Protein AF-A0A7J7JTZ8-F1 (afdb_monomer_lite)

Foldseek 3Di:
DDDDDDDDDDDDDDDDDDDDDDDDDDDPPPPPPVVVVVVVVVVVPPPPDDDDDDDDDDDDDPDDPDVVVVVVVVVVVVVVVVVVVVVVVVVVVVVVVVVVVVVVVVVVVVVVVCVVPPDVVVVVVVVVVVVVVVVVVVVVQVVCVVVVHHCPDPCPDPDDDDDDDDDDDDDDDDDDDPVVPPDDDPPDDDDDDVLPQPPVLLVVLLVVLQVQLPVVAFDWDQDPVGTDTHDFDAWEWEDEQQAIDIRVDDTDGCPDPLRVQCSVCSSVSHHRPVCCVVCVSGHRHDYDYHSVDDDDDPDPPPPDPDDDDDPDDDDDDDDDDDDDDDDDDDDDDDDDDDDDD

Sequence (341 aa):
MSSPISSLKKGKKGPLNLPTTVGSNVPYRHHDDPLLEEVTSHLISKKQGILSQHSYISDPKPGAPSDIDLMQTMMSRIAVLEKQNQLQAKQIQDKDRRISVLDDKCRLYQKVNSEETHSPRYVT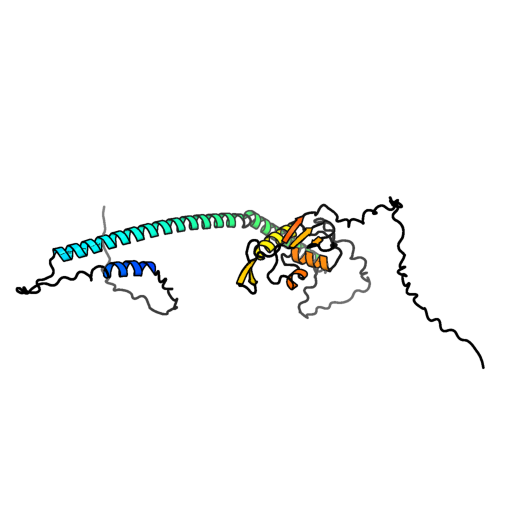DLESRCLSLQKQISEMEEFLLDYGMVWVGNQEDDLEDSDDLITITNTAGEMWDPNSSRTNSRAQSNNSNPHNIDFDKILENIKELNVLAGEGETQIEKTKSGARFKRPDPVQLILYQNGIVMFDGPFRSYEEQSTAVCIADLVDGYFPTELQTRYPDGVPFKVVDKRLVIFEQQKPTKVFTGPGQSVGGRFPTLPTYSVCSKQKHSSYNKRRVLSAR

Structure (mmCIF, N/CA/C/O backbone):
data_AF-A0A7J7JTZ8-F1
#
_entry.id   AF-A0A7J7JTZ8-F1
#
loop_
_atom_site.group_PDB
_atom_site.id
_atom_site.type_symbol
_atom_site.label_atom_id
_atom_site.label_alt_id
_atom_site.label_comp_id
_atom_site.label_asym_id
_atom_site.label_entity_id
_atom_site.label_seq_id
_atom_site.pdbx_PDB_ins_code
_atom_site.Cartn_x
_atom_site.Cartn_y
_atom_site.Cartn_z
_atom_site.occupancy
_atom_site.B_iso_or_equiv
_atom_site.auth_seq_id
_atom_site.auth_comp_id
_atom_site.auth_asym_id
_atom_site.auth_atom_id
_atom_site.pdbx_PDB_model_num
ATOM 1 N N . MET A 1 1 ? 27.949 -45.901 63.722 1.00 39.81 1 MET A N 1
ATOM 2 C CA . MET A 1 1 ? 28.722 -44.937 64.539 1.00 39.81 1 MET A CA 1
ATOM 3 C C . MET A 1 1 ? 28.842 -43.679 63.702 1.00 39.81 1 MET A C 1
ATOM 5 O O . MET A 1 1 ? 29.175 -43.830 62.542 1.00 39.81 1 MET A O 1
ATOM 9 N N . SER A 1 2 ? 28.551 -42.450 64.093 1.00 42.66 2 SER A N 1
ATOM 10 C CA . SER A 1 2 ? 28.095 -41.782 65.314 1.00 42.66 2 SER A CA 1
ATOM 11 C C . SER A 1 2 ? 27.862 -40.331 64.857 1.00 42.66 2 SER A C 1
ATOM 13 O O . SER A 1 2 ? 28.620 -39.834 64.025 1.00 42.66 2 SER A O 1
ATOM 15 N N . SER A 1 3 ? 26.818 -39.667 65.346 1.00 44.53 3 SER A N 1
ATOM 16 C CA . SER A 1 3 ? 26.514 -38.262 65.033 1.00 44.53 3 SER A CA 1
ATOM 17 C C . SER A 1 3 ? 27.666 -37.313 65.400 1.00 44.53 3 SER A C 1
ATOM 19 O O . SER A 1 3 ? 28.449 -37.628 66.299 1.00 44.53 3 SER A O 1
ATOM 21 N N . PRO A 1 4 ? 27.695 -36.102 64.813 1.00 55.00 4 PRO A N 1
ATOM 22 C CA . PRO A 1 4 ? 27.831 -34.928 65.677 1.00 55.00 4 PRO A CA 1
ATOM 23 C C . PRO A 1 4 ? 26.974 -33.727 65.232 1.00 55.00 4 PRO A C 1
ATOM 25 O O . PRO A 1 4 ? 27.162 -33.142 64.169 1.00 55.00 4 PRO A O 1
ATOM 28 N N . ILE A 1 5 ? 26.073 -33.318 66.127 1.00 48.97 5 ILE A N 1
ATOM 29 C CA . ILE A 1 5 ? 25.529 -31.960 66.231 1.00 48.97 5 ILE A CA 1
ATOM 30 C C . ILE A 1 5 ? 26.532 -31.154 67.057 1.00 48.97 5 ILE A C 1
ATOM 32 O O . ILE A 1 5 ? 26.749 -31.493 68.216 1.00 48.97 5 ILE A O 1
ATOM 36 N N . SER A 1 6 ? 27.106 -30.081 66.506 1.00 41.47 6 SER A N 1
ATOM 37 C CA . SER A 1 6 ? 27.549 -28.921 67.296 1.00 41.47 6 SER A CA 1
ATOM 38 C C . SER A 1 6 ? 27.985 -27.759 66.401 1.00 41.47 6 SER A C 1
ATOM 40 O O . SER A 1 6 ? 28.644 -27.972 65.390 1.00 41.47 6 SER A O 1
ATOM 42 N N . SER A 1 7 ? 27.705 -26.545 66.884 1.00 46.81 7 SER A N 1
ATOM 43 C CA . SER A 1 7 ? 28.308 -25.256 66.504 1.00 46.81 7 SER A CA 1
ATOM 44 C C . SER A 1 7 ? 27.577 -24.435 65.435 1.00 46.81 7 SER A C 1
ATOM 46 O O . SER A 1 7 ? 27.860 -24.556 64.254 1.00 46.81 7 SER A O 1
ATOM 48 N N . LEU A 1 8 ? 26.727 -23.486 65.865 1.00 53.09 8 LEU A N 1
ATOM 49 C CA . LEU A 1 8 ? 27.035 -22.041 65.783 1.00 53.09 8 LEU A CA 1
ATOM 50 C C . LEU A 1 8 ? 25.852 -21.155 66.238 1.00 53.09 8 LEU A C 1
ATOM 52 O O . LEU A 1 8 ? 24.843 -20.996 65.566 1.00 53.09 8 LEU A O 1
ATOM 56 N N . LYS A 1 9 ? 26.039 -20.588 67.435 1.00 55.03 9 LYS A N 1
ATOM 57 C CA . LYS A 1 9 ? 25.729 -19.223 67.906 1.00 55.03 9 LYS A CA 1
ATOM 58 C C . LYS A 1 9 ? 24.488 -18.489 67.349 1.00 55.03 9 LYS A C 1
ATOM 60 O O . LYS A 1 9 ? 24.438 -18.047 66.209 1.00 55.03 9 LYS A O 1
ATOM 65 N N . LYS A 1 10 ? 23.567 -18.197 68.279 1.00 55.09 10 LYS A N 1
ATOM 66 C CA . LYS A 1 10 ? 22.493 -17.193 68.183 1.00 55.09 10 LYS A CA 1
ATOM 67 C C . LYS A 1 10 ? 23.062 -15.814 67.813 1.00 55.09 10 LYS A C 1
ATOM 69 O O . LYS A 1 10 ? 23.853 -15.259 68.571 1.00 55.09 10 LYS A O 1
ATOM 74 N N . GLY A 1 11 ? 22.591 -15.240 66.709 1.00 50.12 11 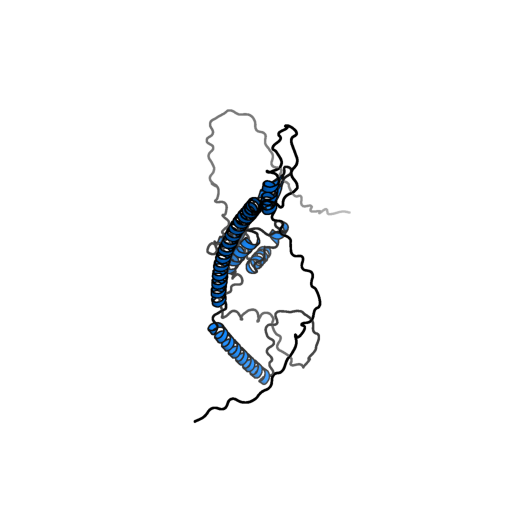GLY A N 1
ATOM 75 C CA . GLY A 1 11 ? 22.782 -13.833 66.358 1.00 50.12 11 GLY A CA 1
ATOM 76 C C . GLY A 1 11 ? 21.433 -13.176 66.074 1.00 50.12 11 GLY A C 1
ATOM 77 O O . GLY A 1 11 ? 20.814 -13.458 65.055 1.00 50.12 11 GLY A O 1
ATOM 78 N N . LYS A 1 12 ? 20.974 -12.306 66.982 1.00 52.66 12 LYS A N 1
ATOM 79 C CA . LYS A 1 12 ? 19.882 -11.352 66.729 1.00 52.66 12 LYS A CA 1
ATOM 80 C C . LYS A 1 12 ? 20.338 -10.377 65.637 1.00 52.66 12 LYS A C 1
ATOM 82 O O . LYS A 1 12 ? 21.381 -9.750 65.801 1.00 52.66 12 LYS A O 1
ATOM 87 N N . LYS A 1 13 ? 19.549 -10.197 64.576 1.00 58.12 13 LYS A N 1
ATOM 88 C CA . LYS A 1 13 ? 19.661 -9.054 63.656 1.00 58.12 13 LYS A CA 1
ATOM 89 C C . LYS A 1 13 ? 18.270 -8.446 63.461 1.00 58.12 13 LYS A C 1
ATOM 91 O O . LYS A 1 13 ? 17.317 -9.176 63.208 1.00 58.12 13 LYS A O 1
ATOM 96 N N . GLY A 1 14 ? 18.171 -7.139 63.710 1.00 51.78 14 GLY A N 1
ATOM 97 C CA . GLY A 1 14 ? 16.949 -6.334 63.606 1.00 51.78 14 GLY A CA 1
ATOM 98 C C . GLY A 1 14 ? 16.553 -6.019 62.156 1.00 51.78 14 GLY A C 1
ATOM 99 O O . GLY A 1 14 ? 17.261 -6.427 61.234 1.00 51.78 14 GLY A O 1
ATOM 100 N N . PRO A 1 15 ? 15.424 -5.318 61.950 1.00 49.44 15 PRO A N 1
ATOM 101 C CA . PRO A 1 15 ? 14.869 -5.083 60.620 1.00 49.44 15 PRO A CA 1
ATOM 102 C C . PRO A 1 15 ? 15.736 -4.108 59.812 1.00 49.44 15 PRO A C 1
ATOM 104 O O . PRO A 1 15 ? 16.102 -3.039 60.301 1.00 49.44 15 PRO A O 1
ATOM 107 N N . LEU A 1 16 ? 16.058 -4.482 58.569 1.00 40.91 16 LEU A N 1
ATOM 108 C CA . LEU A 1 16 ? 16.679 -3.592 57.589 1.00 40.91 16 LEU A CA 1
ATOM 109 C C . LEU A 1 16 ? 15.597 -2.752 56.896 1.00 40.91 16 LEU A C 1
ATOM 111 O O . LEU A 1 16 ? 14.655 -3.293 56.321 1.00 40.91 16 LEU A O 1
ATOM 115 N N . ASN A 1 17 ? 15.779 -1.433 56.946 1.00 42.91 17 ASN A N 1
ATOM 116 C CA . ASN A 1 17 ? 15.042 -0.433 56.180 1.00 42.91 17 ASN A CA 1
ATOM 117 C C . ASN A 1 17 ? 15.340 -0.565 54.676 1.00 42.91 17 ASN A C 1
ATOM 119 O O . ASN A 1 17 ? 16.506 -0.672 54.294 1.00 42.91 17 ASN A O 1
ATOM 123 N N . LEU A 1 18 ? 14.303 -0.478 53.837 1.00 40.47 18 LEU A N 1
ATOM 124 C CA . LEU A 1 18 ? 14.438 -0.145 52.414 1.00 40.47 18 LEU A CA 1
ATOM 125 C C . LEU A 1 18 ? 14.192 1.364 52.209 1.00 40.47 18 LEU A C 1
ATOM 127 O O . LEU A 1 18 ? 13.381 1.938 52.940 1.00 40.47 18 LEU A O 1
ATOM 131 N N . PRO A 1 19 ? 14.869 2.019 51.247 1.00 40.94 19 PRO A N 1
ATOM 132 C CA . PRO A 1 19 ? 14.837 3.467 51.096 1.00 40.94 19 PRO A CA 1
ATOM 133 C C . PRO A 1 19 ? 13.659 3.962 50.244 1.00 40.94 19 PRO A C 1
ATOM 135 O O . PRO A 1 19 ? 13.418 3.481 49.140 1.00 40.94 19 PRO A O 1
ATOM 138 N N . THR A 1 20 ? 12.995 5.000 50.749 1.00 33.69 20 THR A N 1
ATOM 139 C CA . THR A 1 20 ? 12.179 5.971 50.002 1.00 33.69 20 THR A CA 1
ATOM 140 C C . THR A 1 20 ? 13.122 6.890 49.209 1.00 33.69 20 THR A C 1
ATOM 142 O O . THR A 1 20 ? 14.147 7.312 49.737 1.00 33.69 20 THR A O 1
ATOM 145 N N . THR A 1 21 ? 12.910 7.127 47.915 1.00 35.59 21 THR A N 1
ATOM 146 C CA . THR A 1 21 ? 12.330 8.320 47.241 1.00 35.59 21 THR A CA 1
ATOM 147 C C . THR A 1 21 ? 12.557 8.075 45.724 1.00 35.59 21 THR A C 1
ATOM 149 O O . THR A 1 21 ? 13.464 7.326 45.384 1.00 35.59 21 THR A O 1
ATOM 152 N N . VAL A 1 22 ? 11.806 8.540 44.721 1.00 34.25 22 VAL A N 1
ATOM 153 C CA . VAL A 1 22 ? 11.151 9.824 44.424 1.00 34.25 22 VAL A CA 1
ATOM 154 C C . VAL A 1 22 ? 10.013 9.536 43.423 1.00 34.25 22 VAL A C 1
ATOM 156 O O . VAL A 1 22 ? 10.120 8.628 42.601 1.00 34.25 22 VAL A O 1
ATOM 159 N N . GLY A 1 23 ? 8.915 10.289 43.504 1.00 37.25 23 GLY A N 1
ATOM 160 C CA . GLY A 1 23 ? 7.694 10.052 42.739 1.00 37.25 23 GLY A CA 1
ATOM 161 C C . GLY A 1 23 ? 7.783 10.277 41.227 1.00 37.25 23 GLY A C 1
ATOM 162 O O . GLY A 1 23 ? 8.450 11.182 40.736 1.00 37.25 23 GLY A O 1
ATOM 163 N N . SER A 1 24 ? 6.981 9.495 40.509 1.00 33.34 24 SER A N 1
ATOM 164 C CA . SER A 1 24 ? 6.324 9.925 39.279 1.00 33.34 24 SER A CA 1
ATOM 165 C C . SER A 1 24 ? 4.816 9.870 39.532 1.00 33.34 24 SER A C 1
ATOM 167 O O . SER A 1 24 ? 4.242 8.823 39.824 1.00 33.34 24 SER A O 1
ATOM 169 N N . ASN A 1 25 ? 4.192 11.047 39.514 1.00 43.75 25 ASN A N 1
ATOM 170 C CA . ASN A 1 25 ? 2.746 11.202 39.559 1.00 43.75 25 ASN A CA 1
ATOM 171 C C . ASN A 1 25 ? 2.159 10.609 38.278 1.00 43.75 25 ASN A C 1
ATOM 173 O O . ASN A 1 25 ? 2.315 11.192 37.206 1.00 43.75 25 ASN A O 1
ATOM 177 N N . VAL A 1 26 ? 1.453 9.488 38.393 1.00 41.81 26 VAL A N 1
ATOM 178 C CA . VAL A 1 26 ? 0.534 9.026 37.353 1.00 41.81 26 VAL A CA 1
ATOM 179 C C . VAL A 1 26 ? -0.870 9.153 37.935 1.00 41.81 26 VAL A C 1
ATOM 181 O O . VAL A 1 26 ? -1.132 8.555 38.983 1.00 41.81 26 VAL A O 1
ATOM 184 N N . PRO A 1 27 ? -1.774 9.949 37.335 1.00 39.09 27 PRO A N 1
ATOM 185 C CA . PRO A 1 27 ? -3.131 10.067 37.837 1.00 39.09 27 PRO A CA 1
ATOM 186 C C . PRO A 1 27 ? -3.801 8.706 37.668 1.00 39.09 27 PRO A C 1
ATOM 188 O O . PRO A 1 27 ? -4.051 8.268 36.544 1.00 39.09 27 PRO A O 1
ATOM 191 N N . TYR A 1 28 ? -4.090 8.027 38.777 1.00 38.53 28 TYR A N 1
ATOM 192 C CA . TYR A 1 28 ? -5.093 6.973 38.762 1.00 38.53 28 TYR A CA 1
ATOM 193 C C . TYR A 1 28 ? -6.379 7.633 38.272 1.00 38.53 28 TYR A C 1
ATOM 195 O O . TYR A 1 28 ? -6.957 8.471 38.964 1.00 38.53 28 TYR A O 1
ATOM 203 N N . ARG A 1 29 ? -6.791 7.316 37.042 1.00 44.56 29 ARG A N 1
ATOM 204 C CA . ARG A 1 29 ? -8.127 7.665 36.580 1.00 44.56 29 ARG A CA 1
ATOM 205 C C . ARG A 1 29 ? -9.102 6.958 37.509 1.00 44.56 29 ARG A C 1
ATOM 207 O O . ARG A 1 29 ? -9.241 5.738 37.451 1.00 44.56 29 ARG A O 1
ATOM 214 N N . HIS A 1 30 ? -9.739 7.740 38.374 1.00 41.75 30 HIS A N 1
ATOM 215 C CA . HIS A 1 30 ? -10.999 7.359 38.979 1.00 41.75 30 HIS A CA 1
ATOM 216 C C . HIS A 1 30 ? -11.951 7.045 37.826 1.00 41.75 30 HIS A C 1
ATOM 218 O O . HIS A 1 30 ? -12.349 7.926 37.067 1.00 41.75 30 HIS A O 1
ATOM 224 N N . HIS A 1 31 ? -12.232 5.761 37.637 1.00 45.25 31 HIS A N 1
ATOM 225 C CA . HIS A 1 31 ? -13.451 5.361 36.966 1.00 45.25 31 HIS A CA 1
ATOM 226 C C . HIS A 1 31 ? -14.558 5.554 37.993 1.00 45.25 31 HIS A C 1
ATOM 228 O O . HIS A 1 31 ? -14.757 4.721 38.875 1.00 45.25 31 HIS A O 1
ATOM 234 N N . ASP A 1 32 ? -15.204 6.712 37.916 1.00 41.50 32 ASP A N 1
ATOM 235 C CA . ASP A 1 32 ? -16.511 6.917 38.512 1.00 41.50 32 ASP A CA 1
ATOM 236 C C . ASP A 1 32 ? -17.471 5.992 37.751 1.00 41.50 32 ASP A C 1
ATOM 238 O O . ASP A 1 32 ? -17.855 6.280 36.619 1.00 41.50 32 ASP A O 1
ATOM 242 N N . ASP A 1 33 ? -17.780 4.830 38.329 1.00 43.94 33 ASP A N 1
ATOM 243 C CA . ASP A 1 33 ? -18.884 3.983 37.882 1.00 43.94 33 ASP A CA 1
ATOM 244 C C . ASP A 1 33 ? -20.163 4.484 38.587 1.00 43.94 33 ASP A C 1
ATOM 246 O O . ASP A 1 33 ? -20.391 4.140 39.753 1.00 43.94 33 ASP A O 1
ATOM 250 N N . PRO A 1 34 ? -21.034 5.270 37.920 1.00 53.72 34 PRO A N 1
ATOM 251 C CA . PRO A 1 34 ? -22.223 5.871 38.540 1.00 53.72 34 PRO A CA 1
ATOM 252 C C . PRO A 1 34 ? -23.276 4.846 39.003 1.00 53.72 34 PRO A C 1
ATOM 254 O O . PRO A 1 34 ? -24.226 5.199 39.694 1.00 53.72 34 PRO A O 1
ATOM 257 N N . LEU A 1 35 ? -23.111 3.563 38.662 1.00 46.41 35 LEU A N 1
ATOM 258 C CA . LEU A 1 35 ? -24.067 2.497 38.978 1.00 46.41 35 LEU A CA 1
ATOM 259 C C . LEU A 1 35 ? -23.953 1.938 40.403 1.00 46.41 35 LEU A C 1
ATOM 261 O O . LEU A 1 35 ? -24.886 1.290 40.878 1.00 46.41 35 LEU A O 1
ATOM 265 N N . LEU A 1 36 ? -22.830 2.148 41.097 1.00 46.75 36 LEU A N 1
ATOM 266 C CA . LEU A 1 36 ? -22.643 1.624 42.458 1.00 46.75 36 LEU A CA 1
ATOM 267 C C . LEU A 1 36 ? -23.151 2.581 43.545 1.00 46.75 36 LEU A C 1
ATOM 269 O O . LEU A 1 36 ? -23.555 2.126 44.615 1.00 46.75 36 LEU A O 1
ATOM 273 N N . GLU A 1 37 ? -23.200 3.881 43.260 1.00 50.09 37 GLU A N 1
ATOM 274 C CA . GLU A 1 37 ? -23.695 4.909 44.186 1.00 50.09 37 GLU A CA 1
ATOM 275 C C . GLU A 1 37 ? -25.235 5.026 44.166 1.00 50.09 37 GLU A C 1
ATOM 277 O O . GLU A 1 37 ? -25.879 5.399 45.152 1.00 50.09 37 GLU A O 1
ATOM 282 N N . GLU A 1 38 ? -25.862 4.589 43.071 1.00 47.69 38 GLU A N 1
ATOM 283 C CA . GLU A 1 38 ? -27.319 4.516 42.922 1.00 47.69 38 GLU A CA 1
ATOM 284 C C . GLU A 1 38 ? -27.935 3.405 43.800 1.00 47.69 38 GLU A C 1
ATOM 286 O O . GLU A 1 38 ? -28.969 3.589 44.445 1.00 47.69 38 GLU A O 1
ATOM 291 N N . VAL A 1 39 ? -27.258 2.260 43.946 1.00 50.28 39 VAL A N 1
ATOM 292 C CA . VAL A 1 39 ? -27.771 1.139 44.759 1.00 50.28 39 VAL A CA 1
ATOM 293 C C . VAL A 1 39 ? -27.633 1.406 46.263 1.00 50.28 39 VAL A C 1
ATOM 295 O O . VAL A 1 39 ? -28.494 0.996 47.048 1.00 50.28 39 VAL A O 1
ATOM 298 N N . THR A 1 40 ? -26.583 2.114 46.685 1.00 53.91 40 THR A N 1
ATOM 299 C CA . THR A 1 40 ? -26.360 2.463 48.098 1.00 53.91 40 THR A CA 1
ATOM 300 C C . THR A 1 40 ? -27.287 3.589 48.565 1.00 53.91 40 THR A C 1
ATOM 302 O O . THR A 1 40 ? -27.816 3.521 49.677 1.00 53.91 40 THR A O 1
ATOM 305 N N . SER A 1 41 ? -27.574 4.577 47.711 1.00 54.09 41 SER A N 1
ATOM 306 C CA . SER A 1 41 ? -28.460 5.705 48.038 1.00 54.09 41 SER A CA 1
ATOM 307 C C . SER A 1 41 ? -29.950 5.322 48.107 1.00 54.09 41 SER A C 1
ATOM 309 O O . SER A 1 41 ? -30.684 5.814 48.973 1.00 54.09 41 SER A O 1
ATOM 311 N N . HIS A 1 42 ? -30.413 4.387 47.269 1.00 47.78 42 HIS A N 1
ATOM 312 C CA . HIS A 1 42 ? -31.822 3.968 47.227 1.00 47.78 42 HIS A CA 1
ATOM 313 C C . HIS A 1 42 ? -32.276 3.103 48.412 1.00 47.78 42 HIS A C 1
ATOM 315 O O . HIS A 1 42 ? -33.468 3.067 48.732 1.00 47.78 42 HIS A O 1
ATOM 321 N N . LEU A 1 43 ? -31.350 2.422 49.092 1.00 45.84 43 LEU A N 1
ATOM 322 C CA . LEU A 1 43 ? -31.674 1.572 50.243 1.00 45.84 43 LEU A CA 1
ATOM 323 C C . LEU A 1 43 ? -31.661 2.337 51.575 1.00 45.84 43 LEU A C 1
ATOM 325 O O . LEU A 1 43 ? -32.367 1.944 52.503 1.00 45.84 43 LEU A O 1
ATOM 329 N N . ILE A 1 44 ? -30.942 3.461 51.656 1.00 45.97 44 ILE A N 1
ATOM 330 C CA . ILE A 1 44 ? -30.898 4.319 52.852 1.00 45.97 44 ILE A CA 1
ATOM 331 C C . ILE A 1 44 ? -32.124 5.253 52.917 1.00 45.97 44 ILE A C 1
ATOM 333 O O . ILE A 1 44 ? -32.656 5.485 54.001 1.00 45.97 44 ILE A O 1
ATOM 337 N N . SER A 1 45 ? -32.662 5.706 51.776 1.00 43.03 45 SER A N 1
ATOM 338 C CA . SER A 1 45 ? -33.835 6.607 51.745 1.00 43.03 45 SER A CA 1
ATOM 339 C C . SER A 1 45 ? -35.185 5.938 52.056 1.00 43.03 45 SER A C 1
ATOM 341 O O . SER A 1 45 ? -36.160 6.627 52.341 1.00 43.03 45 SER A O 1
ATOM 343 N N . LYS A 1 46 ? -35.287 4.601 52.036 1.00 43.00 46 LYS A N 1
ATOM 344 C CA . LYS A 1 46 ? -36.579 3.891 52.166 1.00 43.00 46 LYS A CA 1
ATOM 345 C C . LYS A 1 46 ? -37.054 3.615 53.601 1.00 43.00 46 LYS A C 1
ATOM 347 O O . LYS A 1 46 ? -38.081 2.963 53.770 1.00 43.00 46 LYS A O 1
ATOM 352 N N . LYS A 1 47 ? -36.357 4.105 54.635 1.00 47.19 47 LYS A N 1
ATOM 353 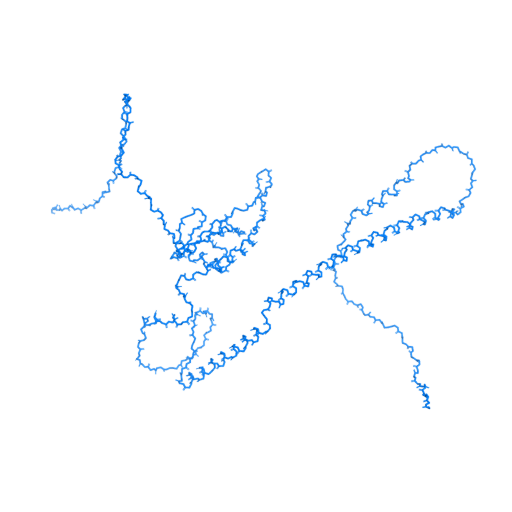C CA . LYS A 1 47 ? -36.740 3.909 56.053 1.00 47.19 47 LYS A CA 1
ATOM 354 C C . LYS A 1 47 ? -37.128 5.183 56.820 1.00 47.19 47 LYS A C 1
ATOM 356 O O . LYS A 1 47 ? -37.306 5.117 58.032 1.00 47.19 47 LYS A O 1
ATOM 361 N N . GLN A 1 48 ? -37.329 6.316 56.148 1.00 41.62 48 GLN A N 1
ATOM 362 C CA . GLN A 1 48 ? -37.869 7.532 56.774 1.00 41.62 48 GLN A CA 1
ATOM 363 C C . GLN A 1 48 ? -39.201 7.913 56.126 1.00 41.62 48 GLN A C 1
ATOM 365 O O . GLN A 1 48 ? -39.253 8.726 55.211 1.00 41.62 48 GLN A O 1
ATOM 370 N N . GLY A 1 49 ? -40.292 7.288 56.569 1.00 44.22 49 GLY A N 1
ATOM 371 C CA . GLY A 1 49 ? -41.612 7.626 56.042 1.00 44.22 49 GLY A CA 1
ATOM 372 C C . GLY A 1 49 ? -42.742 6.720 56.503 1.00 44.22 49 GLY A C 1
ATOM 373 O O . GLY A 1 49 ? -43.424 6.158 55.657 1.00 44.22 49 GLY A O 1
ATOM 374 N N . ILE A 1 50 ? -42.961 6.583 57.816 1.00 38.44 50 ILE A N 1
ATOM 375 C CA . ILE A 1 50 ? -44.279 6.207 58.353 1.00 38.44 50 ILE A CA 1
ATOM 376 C C . ILE A 1 50 ? -44.568 7.090 59.573 1.00 38.44 50 ILE A C 1
ATOM 378 O O . ILE A 1 50 ? -43.895 7.016 60.598 1.00 38.44 50 ILE A O 1
ATOM 382 N N . LEU A 1 51 ? -45.559 7.962 59.403 1.00 37.25 51 LEU A N 1
ATOM 383 C CA . LEU A 1 51 ? -46.185 8.818 60.406 1.00 37.25 51 LEU A CA 1
ATOM 384 C C . LEU A 1 51 ? -47.198 7.991 61.215 1.00 37.25 51 LEU A C 1
ATOM 386 O O . LEU A 1 51 ? -48.005 7.297 60.605 1.00 37.25 51 LEU A O 1
ATOM 390 N N . SER A 1 52 ? -47.247 8.140 62.543 1.00 33.06 52 SER A N 1
ATOM 391 C CA . SER A 1 52 ? -48.534 8.136 63.257 1.00 33.06 52 SER A CA 1
ATOM 392 C C . SER A 1 52 ? -48.430 8.802 64.629 1.00 33.06 52 SER A C 1
ATOM 394 O O . SER A 1 52 ? -47.650 8.394 65.487 1.00 33.06 52 SER A O 1
ATOM 396 N N . GLN A 1 53 ? -49.259 9.827 64.824 1.00 43.38 53 GLN A N 1
ATOM 397 C CA . GLN A 1 53 ? -49.631 10.384 66.123 1.00 43.38 53 GLN A CA 1
ATOM 398 C C . GLN A 1 53 ? -50.323 9.302 66.971 1.00 43.38 53 GLN A C 1
ATOM 400 O O . GLN A 1 53 ? -51.238 8.661 66.460 1.00 43.38 53 GLN A O 1
ATOM 405 N N . HIS A 1 54 ? -49.942 9.133 68.244 1.00 35.03 54 HIS A N 1
ATOM 406 C CA . HIS A 1 54 ? -50.861 9.246 69.390 1.00 35.03 54 HIS A CA 1
ATOM 407 C C . HIS A 1 54 ? -50.175 9.031 70.755 1.00 35.03 54 HIS A C 1
ATOM 409 O O . HIS A 1 54 ? -49.441 8.072 70.956 1.00 35.03 54 HIS A O 1
ATOM 415 N N . SER A 1 55 ? -50.543 9.922 71.686 1.00 35.59 55 SER A N 1
ATOM 416 C CA . SER A 1 55 ? -50.634 9.790 73.153 1.00 35.59 55 SER A CA 1
ATOM 417 C C . SER A 1 55 ? -49.408 9.411 73.995 1.00 35.59 55 SER A C 1
ATOM 419 O O . SER A 1 55 ? -48.904 8.295 73.967 1.00 35.59 55 SER A O 1
ATOM 421 N N . TYR A 1 56 ? -49.078 10.363 74.872 1.00 43.31 56 TYR A N 1
ATOM 422 C CA . TYR A 1 56 ? -48.533 10.216 76.221 1.00 43.31 56 TYR A CA 1
ATOM 423 C C . TYR A 1 56 ? -48.784 8.838 76.848 1.00 43.31 56 TYR A C 1
ATOM 425 O O . TYR A 1 56 ? -49.940 8.436 76.931 1.00 43.31 56 TYR A O 1
ATOM 433 N N . ILE A 1 57 ? -47.723 8.187 77.339 1.00 42.91 57 ILE A N 1
ATOM 434 C CA . ILE A 1 57 ? -47.636 7.479 78.631 1.00 42.91 57 ILE A CA 1
ATOM 435 C C . ILE A 1 57 ? -46.197 6.940 78.792 1.00 42.91 57 ILE A C 1
ATOM 437 O O . ILE A 1 57 ? -45.722 6.161 77.976 1.00 42.91 57 ILE A O 1
ATOM 441 N N . SER A 1 58 ? -45.549 7.405 79.870 1.00 46.50 58 SER A N 1
ATOM 442 C CA . SER A 1 58 ? -44.362 6.883 80.579 1.00 46.50 58 SER A CA 1
ATOM 443 C C . SER A 1 58 ? -43.091 6.515 79.798 1.00 46.50 58 SER A C 1
ATOM 445 O O . SER A 1 58 ? -43.060 5.550 79.040 1.00 46.50 58 SER A O 1
ATOM 447 N N . ASP A 1 59 ? -41.999 7.207 80.142 1.00 51.06 59 ASP A N 1
ATOM 448 C CA . ASP A 1 59 ? -40.612 6.792 79.895 1.00 51.06 59 ASP A CA 1
ATOM 449 C C . ASP A 1 59 ? -40.365 5.308 80.224 1.00 51.06 59 ASP A C 1
ATOM 451 O O . ASP A 1 59 ? -40.821 4.801 81.256 1.00 51.06 59 ASP A O 1
ATOM 455 N N . PRO A 1 60 ? -39.475 4.663 79.454 1.00 48.06 60 PRO A N 1
ATOM 456 C CA . PRO A 1 60 ? -38.301 4.118 80.116 1.00 48.06 60 PRO A CA 1
ATOM 457 C C . PRO A 1 60 ? -36.992 4.508 79.414 1.00 48.06 60 PRO A C 1
ATOM 459 O O . PRO A 1 60 ? -36.920 4.708 78.207 1.00 48.06 60 PRO A O 1
ATOM 462 N N . LYS A 1 61 ? -35.950 4.605 80.246 1.00 54.88 61 LYS A N 1
ATOM 463 C CA . LYS A 1 61 ? -34.524 4.837 79.957 1.00 54.88 61 LYS A CA 1
ATOM 464 C C . LYS A 1 61 ? -34.028 4.342 78.585 1.00 54.88 61 LYS A C 1
ATOM 466 O O . LYS A 1 61 ? -34.455 3.278 78.143 1.00 54.88 61 LYS A O 1
ATOM 471 N N . PRO A 1 62 ? -32.989 4.989 78.010 1.00 50.50 62 PRO A N 1
ATOM 472 C CA . PRO A 1 62 ? -32.264 4.458 76.861 1.00 50.50 62 PRO A CA 1
ATOM 473 C C . PRO A 1 62 ? -31.473 3.216 77.301 1.00 50.50 62 PRO A C 1
ATOM 475 O O . PRO A 1 62 ? -30.321 3.295 77.726 1.00 50.50 62 PRO A O 1
ATOM 478 N N . GLY A 1 63 ? -32.137 2.061 77.289 1.00 56.69 63 GLY A N 1
ATOM 479 C CA . GLY A 1 63 ? -31.499 0.760 77.414 1.00 56.69 63 GLY A CA 1
ATOM 480 C C . GLY A 1 63 ? -30.632 0.508 76.187 1.00 56.69 63 GLY A C 1
ATOM 481 O O . GLY A 1 63 ? -30.979 0.934 75.085 1.00 56.69 63 GLY A O 1
ATOM 482 N N . ALA A 1 64 ? -29.488 -0.146 76.393 1.00 64.06 64 ALA A N 1
ATOM 483 C CA . ALA A 1 64 ? -28.585 -0.546 75.322 1.00 64.06 64 ALA A CA 1
ATOM 484 C C . ALA A 1 64 ? -29.369 -1.194 74.160 1.00 64.06 64 ALA A C 1
ATOM 486 O O . ALA A 1 64 ? -30.328 -1.926 74.425 1.00 64.06 64 ALA A O 1
ATOM 487 N N . PRO A 1 65 ? -28.998 -0.913 72.895 1.00 61.41 65 PRO A N 1
ATOM 488 C CA . PRO A 1 65 ? -29.696 -1.451 71.734 1.00 61.41 65 PRO A CA 1
ATOM 489 C C . PRO A 1 65 ? -29.835 -2.969 71.861 1.00 61.41 65 PRO A C 1
ATOM 491 O O . PRO A 1 65 ? -28.879 -3.658 72.217 1.00 61.41 65 PRO A O 1
ATOM 494 N N . SER A 1 66 ? -31.047 -3.462 71.612 1.00 79.44 66 SER A N 1
ATOM 495 C CA . SER A 1 66 ? -31.391 -4.875 71.729 1.00 79.44 66 SER A CA 1
ATOM 496 C C . SER A 1 66 ? -30.455 -5.713 70.856 1.00 79.44 66 SER A C 1
ATOM 498 O O . SER A 1 66 ? -30.314 -5.456 69.660 1.00 79.44 66 SER A O 1
ATOM 500 N N . ASP A 1 67 ? -29.825 -6.726 71.450 1.00 82.69 67 ASP A N 1
ATOM 501 C CA . ASP A 1 67 ? -28.897 -7.654 70.784 1.00 82.69 67 ASP A CA 1
ATOM 502 C C . ASP A 1 67 ? -29.519 -8.296 69.526 1.00 82.69 67 ASP A C 1
ATOM 504 O O . ASP A 1 67 ? -28.848 -8.555 68.530 1.00 82.69 67 ASP A O 1
ATOM 508 N N . ILE A 1 68 ? -30.846 -8.441 69.516 1.00 84.62 68 ILE A N 1
ATOM 509 C CA . ILE A 1 68 ? -31.624 -8.948 68.381 1.00 84.62 68 ILE A CA 1
ATOM 510 C C . ILE A 1 68 ? -31.554 -7.999 67.174 1.00 84.62 68 ILE A C 1
ATOM 512 O O . ILE A 1 68 ? -31.347 -8.457 66.049 1.00 84.62 68 ILE A O 1
ATOM 516 N N . ASP A 1 69 ? -31.668 -6.687 67.388 1.00 85.38 69 ASP A N 1
ATOM 517 C CA . ASP A 1 69 ? -31.607 -5.686 66.313 1.00 85.38 69 ASP A CA 1
ATOM 518 C C . ASP A 1 69 ? -30.180 -5.544 65.766 1.00 85.38 69 ASP A C 1
ATOM 520 O O . ASP A 1 69 ? -29.965 -5.365 64.559 1.00 85.38 69 ASP A O 1
ATOM 524 N N . LEU A 1 70 ? -29.179 -5.689 66.640 1.00 91.81 70 LEU A N 1
ATOM 525 C CA . LEU A 1 70 ? -27.774 -5.739 66.243 1.00 91.81 70 LEU A CA 1
ATOM 526 C C . LEU A 1 70 ? -27.488 -6.984 65.394 1.00 91.81 70 LEU A C 1
ATOM 528 O O . LEU A 1 70 ? -26.893 -6.867 64.321 1.00 91.81 70 LEU A O 1
ATOM 532 N N . MET A 1 71 ? -27.948 -8.160 65.829 1.00 90.50 71 MET A N 1
ATOM 533 C CA . MET A 1 71 ? -27.830 -9.404 65.069 1.00 90.50 71 MET A CA 1
ATOM 534 C C . MET A 1 71 ? -28.530 -9.310 63.710 1.00 90.50 71 MET A C 1
ATOM 536 O O . MET A 1 71 ? -27.947 -9.721 62.711 1.00 90.50 71 MET A O 1
ATOM 540 N N . GLN A 1 72 ? -29.728 -8.721 63.627 1.00 89.62 72 GLN A N 1
ATOM 541 C CA . GLN A 1 72 ? -30.415 -8.494 62.348 1.00 89.62 72 GLN A CA 1
ATOM 542 C C . GLN A 1 72 ? -29.627 -7.560 61.420 1.00 89.62 72 GLN A C 1
ATOM 544 O O . GLN A 1 72 ? -29.510 -7.825 60.222 1.00 89.62 72 GLN A O 1
ATOM 549 N N . THR A 1 73 ? -29.034 -6.495 61.966 1.00 91.50 73 THR A N 1
ATOM 550 C CA . THR A 1 73 ? -28.203 -5.557 61.196 1.00 91.50 73 THR A CA 1
ATOM 551 C C . THR A 1 73 ? -26.921 -6.229 60.700 1.00 91.50 73 THR A C 1
ATOM 553 O O . THR A 1 73 ? -26.553 -6.081 59.533 1.00 91.50 73 THR A O 1
ATOM 556 N N . MET A 1 74 ? -26.261 -7.020 61.552 1.00 93.44 74 MET A N 1
ATOM 557 C CA . MET A 1 74 ? -25.083 -7.798 61.170 1.00 93.44 74 MET A CA 1
ATOM 558 C C . MET A 1 74 ? -25.424 -8.865 60.130 1.00 93.44 74 MET A C 1
ATOM 560 O O . MET A 1 74 ? -24.732 -8.940 59.121 1.00 93.44 74 MET A O 1
ATOM 564 N N . MET A 1 75 ? -26.510 -9.624 60.301 1.00 93.62 75 MET A N 1
ATOM 565 C CA . MET A 1 75 ? -26.962 -10.619 59.320 1.00 93.62 75 MET A CA 1
ATOM 566 C C . MET A 1 75 ? -27.299 -9.978 57.972 1.00 93.62 75 MET A C 1
ATOM 568 O O . MET A 1 75 ? -26.881 -10.480 56.931 1.00 93.62 75 MET A O 1
ATOM 572 N N . SER A 1 76 ? -27.981 -8.828 57.970 1.00 92.62 76 SER A N 1
ATOM 573 C CA . SER A 1 76 ? -28.250 -8.085 56.736 1.00 92.62 76 SER A CA 1
ATOM 574 C C . SER A 1 76 ? -26.959 -7.611 56.068 1.00 92.62 76 SER A C 1
ATOM 576 O O . SER A 1 76 ? -26.849 -7.672 54.844 1.00 92.62 76 SER A O 1
ATOM 578 N N . ARG A 1 77 ? -25.976 -7.139 56.843 1.00 95.75 77 ARG A N 1
ATOM 579 C CA . ARG A 1 77 ? -24.676 -6.714 56.311 1.00 95.75 77 ARG A CA 1
ATOM 580 C C . ARG A 1 77 ? -23.867 -7.896 55.775 1.00 95.75 77 ARG A C 1
ATOM 582 O O . ARG A 1 77 ? -23.247 -7.757 54.726 1.00 95.75 77 ARG A O 1
ATOM 589 N N . ILE A 1 78 ? -23.908 -9.045 56.450 1.00 96.44 78 ILE A N 1
ATOM 590 C CA . ILE A 1 78 ? -23.285 -10.296 55.999 1.00 96.44 78 ILE A CA 1
ATOM 591 C C . ILE A 1 78 ? -23.897 -10.725 54.665 1.00 96.44 78 ILE A C 1
ATOM 593 O O . ILE A 1 78 ? -23.151 -10.924 53.716 1.00 96.44 78 ILE A O 1
ATOM 597 N N . ALA A 1 79 ? -25.225 -10.735 54.533 1.00 94.88 79 ALA A N 1
ATOM 598 C CA . ALA A 1 79 ? -25.890 -11.093 53.278 1.00 94.88 79 ALA A CA 1
ATOM 599 C C . ALA A 1 79 ? -25.505 -10.164 52.108 1.00 94.88 79 ALA A C 1
ATOM 601 O O . ALA A 1 79 ? -25.322 -10.611 50.974 1.00 94.88 79 ALA A O 1
ATOM 602 N N . VAL A 1 80 ? -25.350 -8.859 52.369 1.00 94.69 80 VAL A N 1
ATOM 603 C CA . VAL A 1 80 ? -24.882 -7.895 51.357 1.00 94.69 80 VAL A CA 1
ATOM 604 C C . VAL A 1 80 ? -23.429 -8.165 50.967 1.00 94.69 80 VAL A C 1
ATOM 606 O O . VAL A 1 80 ? -23.119 -8.190 49.776 1.00 94.69 80 VAL A O 1
ATOM 609 N N . LEU A 1 81 ? -22.550 -8.401 51.944 1.00 96.31 81 LEU A N 1
ATOM 610 C CA . LEU A 1 81 ? -21.143 -8.720 51.692 1.00 96.31 81 LEU A CA 1
ATOM 611 C C . LEU A 1 81 ? -20.985 -10.047 50.950 1.00 96.31 81 LEU A C 1
ATOM 613 O O . LEU A 1 81 ? -20.192 -10.125 50.017 1.00 96.31 81 LEU A O 1
ATOM 617 N N . GLU A 1 82 ? -21.764 -11.066 51.301 1.00 96.19 82 GLU A N 1
ATOM 618 C CA . GLU A 1 82 ? -21.803 -12.346 50.594 1.00 96.19 82 GLU A CA 1
ATOM 619 C C . GLU A 1 82 ? -22.226 -12.153 49.138 1.00 96.19 82 GLU A C 1
ATOM 621 O O . GLU A 1 82 ? -21.556 -12.644 48.228 1.00 96.19 82 GLU A O 1
ATOM 626 N N . LYS A 1 83 ? -23.282 -11.368 48.888 1.00 96.06 83 LYS A N 1
ATOM 627 C CA . LYS A 1 83 ? -23.723 -11.042 47.526 1.00 96.06 83 LYS A CA 1
ATOM 628 C C . LYS A 1 83 ? -22.652 -10.273 46.746 1.00 96.06 83 LYS A C 1
ATOM 630 O O . LYS A 1 83 ? -22.426 -10.561 45.572 1.00 96.06 83 LYS A O 1
ATOM 635 N N . GLN A 1 84 ? -21.979 -9.314 47.379 1.00 96.19 84 GLN A N 1
ATOM 636 C CA . GLN A 1 84 ? -20.886 -8.562 46.760 1.00 96.19 84 GLN A CA 1
ATOM 637 C C . GLN A 1 84 ? -19.698 -9.473 46.427 1.00 96.19 84 GLN A C 1
ATOM 639 O O . GLN A 1 84 ? -19.160 -9.388 45.326 1.00 96.19 84 GLN A O 1
ATOM 644 N N . ASN A 1 85 ? -19.331 -10.379 47.333 1.00 96.75 85 ASN A N 1
ATOM 645 C CA . ASN A 1 85 ? -18.247 -11.334 47.129 1.00 96.75 85 ASN A CA 1
ATOM 646 C C . ASN A 1 85 ? -18.570 -12.297 45.970 1.00 96.75 85 ASN A C 1
ATOM 648 O O . ASN A 1 85 ? -17.743 -12.513 45.090 1.00 96.75 85 ASN A O 1
ATOM 652 N N . GLN A 1 86 ? -19.820 -12.768 45.876 1.00 96.56 86 GLN A N 1
ATOM 653 C CA . GLN A 1 86 ? -20.290 -13.566 44.736 1.00 96.56 86 GLN A CA 1
ATOM 654 C C . GLN A 1 86 ? -20.214 -12.806 43.403 1.00 96.56 86 GLN A C 1
ATOM 656 O O . GLN A 1 86 ? -19.836 -13.386 42.384 1.00 96.56 86 GLN A O 1
ATOM 661 N N . LEU A 1 87 ? -20.574 -11.518 43.380 1.00 96.75 87 LEU A N 1
ATOM 662 C CA . LEU A 1 87 ? -20.473 -10.694 42.170 1.00 96.75 87 LEU A CA 1
ATOM 663 C C . LEU A 1 87 ? -19.016 -10.470 41.758 1.00 96.75 87 LEU A C 1
ATOM 665 O O . LEU A 1 87 ? -18.689 -10.613 40.581 1.00 96.75 87 LEU A O 1
ATOM 669 N N . GLN A 1 88 ? -18.140 -10.179 42.719 1.00 96.56 88 GLN A N 1
ATOM 670 C CA . GLN A 1 88 ? -16.705 -10.043 42.473 1.00 96.56 88 GLN A CA 1
ATOM 671 C C . GLN A 1 88 ? -16.106 -11.352 41.944 1.00 96.56 88 GLN A C 1
ATOM 673 O O . GLN A 1 88 ? -15.375 -11.325 40.957 1.00 96.56 88 GLN A O 1
ATOM 678 N N . ALA A 1 89 ? -16.479 -12.501 42.514 1.00 96.94 89 ALA A N 1
ATOM 679 C CA . ALA A 1 89 ? -16.040 -13.811 42.036 1.00 96.94 89 ALA A CA 1
ATOM 680 C C . ALA A 1 89 ? -16.461 -14.077 40.578 1.00 96.94 89 ALA A C 1
ATOM 682 O O . ALA A 1 89 ? -15.653 -14.558 39.784 1.00 96.94 89 ALA A O 1
ATOM 683 N N . LYS A 1 90 ? -17.690 -13.703 40.190 1.00 96.69 90 LYS A N 1
ATOM 684 C CA . LYS A 1 90 ? -18.141 -13.794 38.788 1.00 96.69 90 LYS A CA 1
ATOM 685 C C . LYS A 1 90 ? -17.341 -12.881 37.856 1.00 96.69 90 LYS A C 1
ATOM 687 O O . LYS A 1 90 ? -16.929 -13.317 36.788 1.00 96.69 90 LYS A O 1
ATOM 692 N N . GLN A 1 91 ? -17.078 -11.639 38.265 1.00 97.56 91 GLN A N 1
ATOM 693 C CA . GLN A 1 91 ? -16.272 -10.709 37.466 1.00 97.56 91 GLN A CA 1
ATOM 694 C C . GLN A 1 91 ? -14.836 -11.203 37.268 1.00 97.56 91 GLN A C 1
ATOM 696 O O . GLN A 1 91 ? -14.285 -11.040 36.181 1.00 97.56 91 GLN A O 1
ATOM 701 N N . ILE A 1 92 ? -14.234 -11.801 38.300 1.00 97.31 92 ILE A N 1
ATOM 702 C CA . ILE A 1 92 ? -12.909 -12.423 38.199 1.00 97.31 92 ILE A CA 1
ATOM 703 C C . ILE A 1 92 ? -12.955 -13.553 37.168 1.00 97.31 92 ILE A C 1
ATOM 705 O O . ILE A 1 92 ? -12.162 -13.541 36.235 1.00 97.31 92 ILE A O 1
ATOM 709 N N . GLN A 1 93 ? -13.952 -14.438 37.244 1.00 97.81 93 GLN A N 1
ATOM 710 C CA . GLN A 1 93 ? -14.114 -15.532 36.284 1.00 97.81 93 GLN A CA 1
ATOM 711 C C . GLN A 1 93 ? -14.245 -15.041 34.830 1.00 97.81 93 GLN A C 1
ATOM 713 O O . GLN A 1 93 ? -13.665 -15.632 33.917 1.00 97.81 93 GLN A O 1
ATOM 718 N N . ASP A 1 94 ? -14.996 -13.966 34.590 1.00 97.12 94 ASP A N 1
ATOM 719 C CA . ASP A 1 94 ? -15.145 -13.406 33.243 1.00 97.12 94 ASP A CA 1
ATOM 720 C C . ASP A 1 94 ? -13.857 -12.734 32.745 1.00 97.12 94 ASP A C 1
ATOM 722 O O . ASP A 1 94 ? -13.503 -12.863 31.568 1.00 97.12 94 ASP A O 1
ATOM 726 N N . LYS A 1 95 ? -13.108 -12.073 33.638 1.00 97.50 95 LYS A N 1
ATOM 727 C CA . LYS A 1 95 ? -11.778 -11.537 33.320 1.00 97.50 95 LYS A CA 1
ATOM 728 C C . LYS A 1 95 ? -10.780 -12.655 33.021 1.00 97.50 95 LYS A C 1
ATOM 730 O O . LYS A 1 95 ? -10.063 -12.539 32.032 1.00 97.50 95 LYS A O 1
ATOM 735 N N . ASP A 1 96 ? -10.790 -13.751 33.773 1.00 97.62 96 ASP A N 1
ATOM 736 C CA . ASP A 1 96 ? -9.921 -14.910 33.535 1.00 97.62 96 ASP A CA 1
ATOM 737 C C . ASP A 1 96 ? -10.207 -15.558 32.174 1.00 97.62 96 ASP A C 1
ATOM 739 O O . ASP A 1 96 ? -9.283 -15.868 31.421 1.00 97.62 96 ASP A O 1
ATOM 743 N N . ARG A 1 97 ? -11.486 -15.674 31.785 1.00 97.62 97 ARG A N 1
ATOM 744 C CA . ARG A 1 97 ? -11.865 -16.106 30.426 1.00 97.62 97 ARG A CA 1
ATOM 745 C C . ARG A 1 97 ? -11.314 -15.164 29.362 1.00 97.62 97 ARG A C 1
ATOM 747 O O . ARG A 1 97 ? -10.807 -15.620 28.339 1.00 97.62 97 ARG A O 1
ATOM 754 N N . ARG A 1 98 ? -11.408 -13.848 29.582 1.00 97.44 98 ARG A N 1
ATOM 755 C CA . ARG A 1 98 ? -10.879 -12.861 28.634 1.00 97.44 98 ARG A CA 1
ATOM 756 C C . ARG A 1 98 ? -9.361 -12.949 28.519 1.00 97.44 98 ARG A C 1
ATOM 758 O O . ARG A 1 98 ? -8.854 -12.872 27.403 1.00 97.44 98 ARG A O 1
ATOM 765 N N . ILE A 1 99 ? -8.666 -13.128 29.638 1.00 97.00 99 ILE A N 1
ATOM 766 C CA . ILE A 1 99 ? -7.216 -13.326 29.673 1.00 97.00 99 ILE A CA 1
ATOM 767 C C . ILE A 1 99 ? -6.848 -14.591 28.896 1.00 97.00 99 ILE A C 1
ATOM 769 O O . ILE A 1 99 ? -5.994 -14.504 28.026 1.00 97.00 99 ILE A O 1
ATOM 773 N N . SER A 1 100 ? -7.547 -15.711 29.105 1.00 97.44 100 SER A N 1
ATOM 774 C CA . SER A 1 100 ? -7.311 -16.956 28.355 1.00 97.44 100 SER A CA 1
ATOM 775 C C . SER A 1 100 ? -7.428 -16.759 26.842 1.00 97.44 100 SER A C 1
ATOM 777 O O . SER A 1 100 ? -6.554 -17.182 26.096 1.00 97.44 100 SER A O 1
ATOM 779 N N . VAL A 1 101 ? -8.476 -16.071 26.376 1.00 97.19 101 VAL A N 1
ATOM 780 C CA . VAL A 1 101 ? -8.666 -15.798 24.939 1.00 97.19 101 VAL A CA 1
ATOM 781 C C . VAL A 1 101 ? -7.556 -14.904 24.382 1.00 97.19 101 VAL A C 1
ATOM 783 O O . VAL A 1 101 ? -7.120 -15.083 23.244 1.00 97.19 101 VAL A O 1
ATOM 786 N N . LEU A 1 102 ? -7.121 -13.906 25.154 1.00 94.69 102 LEU A N 1
ATOM 787 C CA . LEU A 1 102 ? -6.029 -13.024 24.746 1.00 94.69 102 LEU A CA 1
ATOM 788 C C . LEU A 1 102 ? -4.690 -13.763 24.717 1.00 94.69 102 LEU A C 1
ATOM 790 O O . LEU A 1 102 ? -3.927 -13.555 23.780 1.00 94.69 102 LEU A O 1
ATOM 794 N N . ASP A 1 103 ? -4.436 -14.644 25.680 1.00 94.75 103 ASP A N 1
ATOM 795 C CA . ASP A 1 103 ? -3.230 -15.469 25.732 1.00 94.75 103 ASP A CA 1
ATOM 796 C C . ASP A 1 103 ? -3.157 -16.423 24.529 1.00 94.75 103 ASP A C 1
ATOM 798 O O . ASP A 1 103 ? -2.151 -16.458 23.820 1.00 94.75 103 ASP A O 1
ATOM 802 N N . ASP A 1 104 ? -4.268 -17.087 24.190 1.00 95.69 104 ASP A N 1
ATOM 803 C CA . ASP A 1 104 ? -4.367 -17.922 22.985 1.00 95.69 104 ASP A CA 1
ATOM 804 C C . ASP A 1 104 ? -4.111 -17.118 21.699 1.00 95.69 104 ASP A C 1
ATOM 806 O O . ASP A 1 104 ? -3.413 -17.582 20.792 1.00 95.69 104 ASP A O 1
ATOM 810 N N . LYS A 1 105 ? -4.633 -15.886 21.622 1.00 94.81 105 LYS A N 1
ATOM 811 C CA . LYS A 1 105 ? -4.417 -14.980 20.485 1.00 94.81 105 LYS A CA 1
ATOM 812 C C . LYS A 1 105 ? -2.953 -14.538 20.382 1.00 94.81 105 LYS A C 1
ATOM 814 O O . LYS A 1 105 ? -2.389 -14.583 19.291 1.00 94.81 105 LYS A O 1
ATOM 819 N N . CYS A 1 106 ? -2.322 -14.168 21.496 1.00 89.38 106 CYS A N 1
ATOM 820 C CA . CYS A 1 106 ? -0.893 -13.846 21.550 1.00 89.38 106 CYS A CA 1
ATOM 821 C C . CYS A 1 106 ? -0.037 -15.040 21.122 1.00 89.38 106 CYS A C 1
ATOM 823 O O . CYS A 1 106 ? 0.873 -14.891 20.310 1.00 89.38 106 CYS A O 1
ATOM 825 N N . ARG A 1 107 ? -0.373 -16.242 21.598 1.00 93.19 107 ARG A N 1
ATOM 826 C CA . ARG A 1 107 ? 0.311 -17.479 21.222 1.00 93.19 107 ARG A CA 1
ATOM 827 C C . ARG A 1 107 ? 0.177 -17.784 19.732 1.00 93.19 107 ARG A C 1
ATOM 829 O O . ARG A 1 107 ? 1.134 -18.261 19.125 1.00 93.19 107 ARG A O 1
ATOM 836 N N . LEU A 1 108 ? -0.990 -17.533 19.138 1.00 88.31 108 LEU A N 1
ATOM 837 C CA . LEU A 1 108 ? -1.204 -17.727 17.706 1.00 88.31 108 LEU A CA 1
ATOM 838 C C . LEU A 1 108 ? -0.375 -16.739 16.881 1.00 88.31 108 LEU A C 1
ATOM 840 O O . LEU A 1 108 ? 0.343 -17.170 15.985 1.00 88.31 108 LEU A O 1
ATOM 844 N N . TYR A 1 109 ? -0.411 -15.447 17.216 1.00 82.38 109 TYR A N 1
ATOM 845 C CA . TYR A 1 109 ? 0.412 -14.452 16.526 1.00 82.38 109 TYR A CA 1
ATOM 846 C C . TYR A 1 109 ? 1.903 -14.718 16.682 1.00 82.38 109 TYR A C 1
ATOM 848 O O . TYR A 1 109 ? 2.638 -14.588 15.715 1.00 82.38 109 TYR A O 1
ATOM 856 N N . GLN A 1 110 ? 2.357 -15.143 17.862 1.00 82.44 110 GLN A N 1
ATOM 857 C CA . GLN A 1 110 ? 3.756 -15.496 18.068 1.00 82.44 110 GLN A CA 1
ATOM 858 C C . GLN A 1 110 ? 4.184 -16.658 17.167 1.00 82.44 110 GLN A C 1
ATOM 860 O O . GLN A 1 110 ? 5.275 -16.606 16.609 1.00 82.44 110 GLN A O 1
ATOM 865 N N . LYS A 1 111 ? 3.336 -17.682 16.998 1.00 79.94 111 LYS A N 1
ATOM 866 C CA . LYS A 1 111 ? 3.595 -18.803 16.080 1.00 79.94 111 LYS A CA 1
ATOM 867 C C . LYS A 1 111 ? 3.632 -18.358 14.620 1.00 79.94 111 LYS A C 1
ATOM 869 O O . LYS A 1 111 ? 4.574 -18.701 13.927 1.00 79.94 111 LYS A O 1
ATOM 874 N N . VAL A 1 112 ? 2.652 -17.573 14.175 1.00 72.75 112 VAL A N 1
ATOM 875 C CA . VAL A 1 112 ? 2.617 -17.052 12.796 1.00 72.75 112 VAL A CA 1
ATOM 876 C C . VAL A 1 112 ? 3.838 -16.171 12.525 1.00 72.75 112 VAL A C 1
ATOM 878 O O . VAL A 1 112 ? 4.530 -16.383 11.541 1.00 72.75 112 VAL A O 1
ATOM 881 N N . ASN A 1 113 ? 4.191 -15.283 13.455 1.00 64.81 113 ASN A N 1
ATOM 882 C CA . ASN A 1 113 ? 5.363 -14.420 13.328 1.00 64.81 113 ASN A CA 1
ATOM 883 C C . ASN A 1 113 ? 6.690 -15.200 13.349 1.00 64.81 113 ASN A C 1
ATOM 885 O O . ASN A 1 113 ? 7.649 -14.783 12.718 1.00 64.81 113 ASN A O 1
ATOM 889 N N . SER A 1 114 ? 6.765 -16.335 14.054 1.00 61.22 114 SER A N 1
ATOM 890 C CA . SER A 1 114 ? 7.957 -17.201 14.007 1.00 61.22 114 SER A CA 1
ATOM 891 C C . SER A 1 114 ? 8.032 -18.078 12.753 1.00 61.22 114 SER A C 1
ATOM 893 O O . SER A 1 114 ? 9.114 -18.566 12.435 1.00 61.22 114 SER A O 1
ATOM 895 N N . GLU A 1 115 ? 6.931 -18.245 12.014 1.00 59.50 115 GLU A N 1
ATOM 896 C CA . GLU A 1 115 ? 6.943 -18.847 10.674 1.00 59.50 115 GLU A CA 1
ATOM 897 C C . GLU A 1 115 ? 7.127 -17.809 9.546 1.00 59.50 115 GLU A C 1
ATOM 899 O O . GLU A 1 115 ? 7.687 -18.150 8.506 1.00 59.50 115 GLU A O 1
ATOM 904 N N . GLU A 1 116 ? 6.738 -16.545 9.757 1.00 54.53 116 GLU A N 1
ATOM 905 C CA . GLU A 1 116 ? 6.978 -15.421 8.832 1.00 54.53 116 GLU A CA 1
ATOM 906 C C . GLU A 1 116 ? 8.392 -14.827 8.946 1.00 54.53 116 GLU A C 1
ATOM 908 O O . GLU A 1 116 ? 8.920 -14.308 7.961 1.00 54.53 116 GLU A O 1
ATOM 913 N N . THR A 1 117 ? 9.078 -14.963 10.089 1.00 52.47 117 THR A N 1
ATOM 914 C CA . THR A 1 117 ? 10.538 -14.816 10.110 1.00 52.47 117 THR A CA 1
ATOM 915 C C . THR A 1 117 ? 11.119 -15.981 9.327 1.00 52.47 117 THR A C 1
ATOM 917 O O . THR A 1 117 ? 11.063 -17.114 9.808 1.00 52.47 117 THR A O 1
ATOM 920 N N . HIS A 1 118 ? 11.626 -15.712 8.120 1.00 55.34 118 HIS A N 1
ATOM 921 C CA . HIS A 1 118 ? 12.299 -16.685 7.265 1.00 55.34 118 HIS A CA 1
ATOM 922 C C . HIS A 1 118 ? 12.990 -17.778 8.085 1.00 55.34 118 HIS A C 1
ATOM 924 O O . HIS A 1 118 ? 13.799 -17.464 8.959 1.00 55.34 118 HIS A O 1
ATOM 930 N N . SER A 1 119 ? 12.644 -19.046 7.818 1.00 65.06 119 SER A N 1
ATOM 931 C CA . SER A 1 119 ? 13.180 -20.211 8.531 1.00 65.06 119 SER A CA 1
ATOM 932 C C . SER A 1 119 ? 14.666 -20.005 8.849 1.00 65.06 119 SER A C 1
ATOM 934 O O . SER A 1 119 ? 15.406 -19.616 7.945 1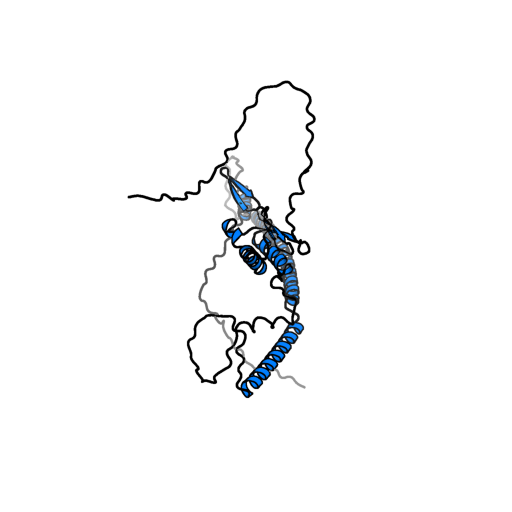.00 65.06 119 SER A O 1
ATOM 936 N N . PRO A 1 120 ? 15.144 -20.281 10.075 1.00 69.12 120 PRO A N 1
ATOM 937 C CA . PRO A 1 120 ? 16.537 -20.025 10.454 1.00 69.12 120 PRO A CA 1
ATOM 938 C C . PRO A 1 120 ? 17.542 -20.661 9.481 1.00 69.12 120 PRO A C 1
ATOM 940 O O . PRO A 1 120 ? 18.630 -20.134 9.298 1.00 69.12 120 PRO A O 1
ATOM 943 N N . ARG A 1 121 ? 17.149 -21.740 8.787 1.00 70.75 121 ARG A N 1
ATOM 944 C CA . ARG A 1 121 ? 17.920 -22.342 7.690 1.00 70.75 121 ARG A CA 1
ATOM 945 C C . ARG A 1 121 ? 18.060 -21.451 6.454 1.00 70.75 121 ARG A C 1
ATOM 947 O O . ARG A 1 121 ? 19.137 -21.369 5.887 1.00 70.75 121 ARG A O 1
ATOM 954 N N . TYR A 1 122 ? 16.991 -20.773 6.049 1.00 79.88 122 TYR A N 1
ATOM 955 C CA . TYR A 1 122 ? 17.026 -19.842 4.922 1.00 79.88 122 TYR A CA 1
ATOM 956 C C . TYR A 1 122 ? 17.944 -18.653 5.211 1.00 79.88 122 TYR A C 1
ATOM 958 O O . TYR A 1 122 ? 18.712 -18.247 4.346 1.00 79.88 122 TYR A O 1
ATOM 966 N N . VAL A 1 123 ? 17.916 -18.140 6.445 1.00 82.00 123 VAL A N 1
ATOM 967 C CA . VAL A 1 123 ? 18.820 -17.066 6.879 1.00 82.00 123 VAL A CA 1
ATOM 968 C C . VAL A 1 123 ? 20.276 -17.534 6.828 1.00 82.00 123 VAL A C 1
ATOM 970 O O . VAL A 1 123 ? 21.098 -16.871 6.204 1.00 82.00 123 VAL A O 1
ATOM 973 N N . THR A 1 124 ? 20.592 -18.715 7.369 1.00 82.25 124 THR A N 1
ATOM 974 C CA . THR A 1 124 ? 21.965 -19.254 7.323 1.00 82.25 124 THR A CA 1
ATOM 975 C C . THR A 1 124 ? 22.449 -19.563 5.902 1.00 82.25 124 THR A C 1
ATOM 977 O O . THR A 1 124 ? 23.631 -19.395 5.592 1.00 82.25 124 THR A O 1
ATOM 980 N N . ASP A 1 125 ? 21.549 -20.004 5.018 1.00 88.75 125 ASP A N 1
ATOM 981 C CA . ASP A 1 125 ? 21.866 -20.271 3.612 1.00 88.75 125 ASP A CA 1
ATOM 982 C C . ASP A 1 125 ? 22.151 -18.964 2.855 1.00 88.75 125 ASP A C 1
ATOM 984 O O . ASP A 1 125 ? 23.093 -18.894 2.059 1.00 88.75 125 ASP A O 1
ATOM 988 N N . LEU A 1 126 ? 21.380 -17.906 3.134 1.00 88.19 126 LEU A N 1
ATOM 989 C CA . LEU A 1 126 ? 21.625 -16.568 2.597 1.00 88.19 126 LEU A CA 1
ATOM 990 C C . LEU A 1 126 ? 22.946 -15.985 3.099 1.00 88.19 126 LEU A C 1
ATOM 992 O O . LEU A 1 126 ? 23.726 -15.495 2.287 1.00 88.19 126 LEU A O 1
ATOM 996 N N . GLU A 1 127 ? 23.237 -16.086 4.395 1.00 90.69 127 GLU A N 1
ATOM 997 C CA . GLU A 1 127 ? 24.507 -15.634 4.979 1.00 90.69 127 GLU A CA 1
ATOM 998 C C . GLU A 1 127 ? 25.704 -16.328 4.321 1.00 90.69 127 GLU A C 1
ATOM 1000 O O . GLU A 1 127 ? 26.662 -15.675 3.904 1.00 90.69 127 GLU A O 1
ATOM 1005 N N . SER A 1 128 ? 25.618 -17.648 4.144 1.00 93.06 128 SER A N 1
ATOM 1006 C CA . SER A 1 128 ? 26.658 -18.431 3.468 1.00 93.06 128 SER A CA 1
ATOM 1007 C C . SER A 1 128 ? 26.864 -17.973 2.021 1.00 93.06 128 SER A C 1
ATOM 1009 O O . SER A 1 128 ? 27.998 -17.876 1.544 1.00 93.06 128 SER A O 1
ATOM 1011 N N . ARG A 1 129 ? 25.775 -17.649 1.313 1.00 94.25 129 ARG A N 1
ATOM 1012 C CA . ARG A 1 129 ? 25.834 -17.140 -0.061 1.00 94.25 129 ARG A CA 1
ATOM 1013 C C . ARG A 1 129 ? 26.425 -15.733 -0.131 1.00 94.25 129 ARG A C 1
ATOM 1015 O O . ARG A 1 129 ? 27.249 -15.487 -1.008 1.00 94.25 129 ARG A O 1
ATOM 1022 N N . CYS A 1 130 ? 26.057 -14.843 0.788 1.00 94.12 130 CYS A N 1
ATOM 1023 C CA . CYS A 1 130 ? 26.633 -13.503 0.894 1.00 94.12 130 CYS A CA 1
ATOM 1024 C C . CYS A 1 130 ? 28.143 -13.568 1.133 1.00 94.12 130 CYS A C 1
ATOM 1026 O O . CYS A 1 130 ? 28.890 -12.893 0.432 1.00 94.12 130 CYS A O 1
ATOM 1028 N N . LEU A 1 131 ? 28.604 -14.440 2.035 1.00 96.00 131 LEU A N 1
ATOM 1029 C CA . LEU A 1 131 ? 30.036 -14.653 2.271 1.00 96.00 131 LEU A CA 1
ATOM 1030 C C . LEU A 1 131 ? 30.759 -15.168 1.023 1.00 96.00 131 LEU A C 1
ATOM 1032 O O . LEU A 1 131 ? 31.852 -14.704 0.705 1.00 96.00 131 LEU A O 1
ATOM 1036 N N . SER A 1 132 ? 30.153 -16.105 0.289 1.00 95.75 132 SER A N 1
ATOM 1037 C CA . SER A 1 132 ? 30.737 -16.612 -0.956 1.00 95.75 132 SER A CA 1
ATOM 1038 C C . SER A 1 132 ? 30.843 -15.528 -2.030 1.00 95.75 132 SER A C 1
ATOM 1040 O O . SER A 1 132 ? 31.849 -15.475 -2.731 1.00 95.75 132 SER A O 1
ATOM 1042 N N . LEU A 1 133 ? 29.822 -14.679 -2.166 1.00 95.69 133 LEU A N 1
ATOM 1043 C CA . LEU A 1 133 ? 29.824 -13.564 -3.114 1.00 95.69 133 LEU A CA 1
ATOM 1044 C C . LEU A 1 133 ? 30.835 -12.491 -2.710 1.00 95.69 133 LEU A C 1
ATOM 1046 O O . LEU A 1 133 ? 31.577 -12.011 -3.555 1.00 95.69 133 LEU A O 1
ATOM 1050 N N . GLN A 1 134 ? 30.922 -12.163 -1.422 1.00 94.69 134 GLN A N 1
ATOM 1051 C CA . GLN A 1 134 ? 31.905 -11.212 -0.909 1.00 94.69 134 GLN A CA 1
ATOM 1052 C C . GLN A 1 134 ? 33.335 -11.697 -1.160 1.00 94.69 134 GLN A C 1
ATOM 1054 O O . GLN A 1 134 ? 34.174 -10.922 -1.605 1.00 94.69 134 GLN A O 1
ATOM 1059 N N . LYS A 1 135 ? 33.599 -12.990 -0.940 1.00 95.81 135 LYS A N 1
ATOM 1060 C CA . LYS A 1 135 ? 34.892 -13.599 -1.265 1.00 95.81 135 LYS A CA 1
ATOM 1061 C C . LYS A 1 135 ? 35.190 -13.544 -2.767 1.00 95.81 135 LYS A C 1
ATOM 1063 O O . LYS A 1 135 ? 36.312 -13.260 -3.165 1.00 95.81 135 LYS A O 1
ATOM 1068 N N . GLN A 1 136 ? 34.191 -13.808 -3.606 1.00 96.81 136 GLN A N 1
ATOM 1069 C CA . GLN A 1 136 ? 34.353 -13.694 -5.053 1.00 96.81 136 GLN A CA 1
ATOM 1070 C C . GLN A 1 136 ? 34.689 -12.254 -5.463 1.00 96.81 136 GLN A C 1
ATOM 1072 O O . GLN A 1 136 ? 35.565 -12.052 -6.296 1.00 96.81 136 GLN A O 1
ATOM 1077 N N . ILE A 1 137 ? 34.024 -11.261 -4.868 1.00 94.44 137 ILE A N 1
ATOM 1078 C CA . ILE A 1 137 ? 34.299 -9.845 -5.128 1.00 94.44 137 ILE A CA 1
ATOM 1079 C C . ILE A 1 137 ? 35.715 -9.486 -4.676 1.00 94.44 137 ILE A C 1
ATOM 1081 O O . ILE A 1 137 ? 36.432 -8.877 -5.457 1.00 94.44 137 ILE A O 1
ATOM 1085 N N . SER A 1 138 ? 36.167 -9.930 -3.498 1.00 93.56 138 SER A N 1
ATOM 1086 C CA . SER A 1 138 ? 37.543 -9.657 -3.059 1.00 93.56 138 SER A CA 1
ATOM 1087 C C . SER A 1 138 ? 38.583 -10.285 -3.986 1.00 93.56 138 SER A C 1
ATOM 1089 O O . SER A 1 138 ? 39.576 -9.649 -4.311 1.00 93.56 138 SER A O 1
ATOM 1091 N N . GLU A 1 139 ? 38.342 -11.507 -4.471 1.00 96.00 139 GLU A N 1
ATOM 1092 C CA . GLU A 1 139 ? 39.223 -12.143 -5.460 1.00 96.00 139 GLU A CA 1
ATOM 1093 C C . GLU A 1 139 ? 39.224 -11.374 -6.794 1.00 96.00 139 GLU A C 1
ATOM 1095 O O . GLU A 1 139 ? 40.265 -11.240 -7.435 1.00 96.00 139 GLU A O 1
ATOM 1100 N N . MET A 1 140 ? 38.073 -10.836 -7.215 1.00 93.31 140 MET A N 1
ATOM 1101 C CA . MET A 1 140 ? 37.979 -9.982 -8.404 1.00 93.31 140 MET A CA 1
ATOM 1102 C C . MET A 1 140 ? 38.698 -8.642 -8.213 1.00 93.31 140 MET A C 1
ATOM 1104 O O . MET A 1 140 ? 39.361 -8.179 -9.137 1.00 93.31 140 MET A O 1
ATOM 1108 N N . GLU A 1 141 ? 38.581 -8.024 -7.041 1.00 91.62 141 GLU A N 1
ATOM 1109 C CA . GLU A 1 141 ? 39.258 -6.772 -6.698 1.00 91.62 141 GLU A CA 1
ATOM 1110 C C . GLU A 1 141 ? 40.778 -6.958 -6.649 1.00 91.62 141 GLU A C 1
ATOM 1112 O O . GLU A 1 141 ? 41.495 -6.183 -7.275 1.00 91.62 141 GLU A O 1
ATOM 1117 N N . GLU A 1 142 ? 41.273 -8.014 -5.997 1.00 93.69 142 GLU A N 1
ATOM 1118 C CA . GLU A 1 142 ? 42.700 -8.370 -5.982 1.00 93.69 142 GLU A CA 1
ATOM 1119 C C . GLU A 1 142 ? 43.230 -8.618 -7.398 1.00 93.69 142 GLU A C 1
ATOM 1121 O O . GLU A 1 142 ? 44.260 -8.064 -7.784 1.00 93.69 142 GLU A O 1
ATOM 1126 N N . PHE A 1 143 ? 42.484 -9.372 -8.212 1.00 96.06 143 PHE A N 1
ATOM 1127 C CA . PHE A 1 143 ? 42.850 -9.606 -9.605 1.00 96.06 143 PHE A CA 1
ATOM 1128 C C . PHE A 1 143 ? 42.931 -8.300 -10.402 1.00 96.06 143 PHE A C 1
ATOM 1130 O O . PHE A 1 143 ? 43.870 -8.108 -11.163 1.00 96.06 143 PHE A O 1
ATOM 1137 N N . LEU A 1 144 ? 41.970 -7.386 -10.252 1.00 95.19 144 LEU A N 1
ATOM 1138 C CA . LEU A 1 144 ? 42.015 -6.102 -10.955 1.00 95.19 144 LEU A CA 1
ATOM 1139 C C . LEU A 1 144 ? 43.220 -5.267 -10.504 1.00 95.19 144 LEU A C 1
ATOM 1141 O O . LEU A 1 144 ? 43.929 -4.723 -11.356 1.00 95.19 144 LEU A O 1
ATOM 1145 N N . LEU A 1 145 ? 43.495 -5.237 -9.197 1.00 93.00 145 LEU A N 1
ATOM 1146 C CA . LEU A 1 145 ? 44.621 -4.505 -8.618 1.00 93.00 145 LEU A CA 1
ATOM 1147 C C . LEU A 1 145 ? 45.974 -4.990 -9.155 1.00 93.00 145 LEU A C 1
ATOM 1149 O O . LEU A 1 145 ? 46.830 -4.157 -9.458 1.00 93.00 145 LEU A O 1
ATOM 1153 N N . ASP A 1 146 ? 46.149 -6.297 -9.361 1.00 95.06 146 ASP A N 1
ATOM 1154 C CA . ASP A 1 146 ? 47.375 -6.879 -9.930 1.00 95.06 146 ASP A CA 1
ATOM 1155 C C . ASP A 1 146 ? 47.676 -6.377 -11.354 1.00 95.06 146 ASP A C 1
A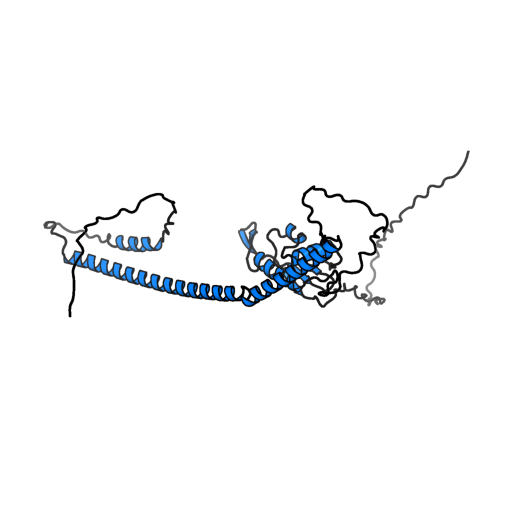TOM 1157 O O . ASP A 1 146 ? 48.837 -6.285 -11.764 1.00 95.06 146 ASP A O 1
ATOM 1161 N N . TYR A 1 147 ? 46.636 -6.006 -12.106 1.00 90.81 147 TYR A N 1
ATOM 1162 C CA . TYR A 1 147 ? 46.746 -5.420 -13.445 1.00 90.81 147 TYR A CA 1
ATOM 1163 C C . TYR A 1 147 ? 46.635 -3.886 -13.448 1.00 90.81 147 TYR A C 1
ATOM 1165 O O . TYR A 1 147 ? 46.561 -3.281 -14.519 1.00 90.81 147 TYR A O 1
ATOM 1173 N N . GLY A 1 148 ? 46.632 -3.242 -12.276 1.00 90.38 148 GLY A N 1
ATOM 1174 C CA . GLY A 1 148 ? 46.476 -1.791 -12.142 1.00 90.38 148 GLY A CA 1
ATOM 1175 C C . GLY A 1 148 ? 45.083 -1.277 -12.523 1.00 90.38 148 GLY A C 1
ATOM 1176 O O . GLY A 1 148 ? 44.922 -0.087 -12.786 1.00 90.38 148 GLY A O 1
ATOM 1177 N N . MET A 1 149 ? 44.085 -2.161 -12.579 1.00 89.19 149 MET A N 1
ATOM 1178 C CA . MET A 1 149 ? 42.683 -1.813 -12.776 1.00 89.19 149 MET A CA 1
ATOM 1179 C C . MET A 1 149 ? 41.975 -1.739 -11.420 1.00 89.19 149 MET A C 1
ATOM 1181 O O . MET A 1 149 ? 42.321 -2.443 -10.478 1.00 89.19 149 MET A O 1
ATOM 1185 N N . VAL A 1 150 ? 40.973 -0.875 -11.303 1.00 87.06 150 VAL A N 1
ATOM 1186 C CA . VAL A 1 150 ? 40.163 -0.747 -10.085 1.00 87.06 150 VAL A CA 1
ATOM 1187 C C . VAL A 1 150 ? 38.701 -0.861 -10.479 1.00 87.06 150 VAL A C 1
ATOM 1189 O O . VAL A 1 150 ? 38.274 -0.294 -11.486 1.00 87.06 150 VAL A O 1
ATOM 1192 N N . TRP A 1 151 ? 37.933 -1.614 -9.697 1.00 85.56 151 TRP A N 1
ATOM 1193 C CA . TRP A 1 151 ? 36.488 -1.684 -9.858 1.00 85.56 151 TRP A CA 1
ATOM 1194 C C . TRP A 1 151 ? 35.856 -0.361 -9.399 1.00 85.56 151 TRP A C 1
ATOM 1196 O O . TRP A 1 151 ? 35.836 -0.065 -8.211 1.00 85.56 151 TRP A O 1
ATOM 1206 N N . VAL A 1 152 ? 35.344 0.442 -10.337 1.00 82.62 152 VAL A N 1
ATOM 1207 C CA . VAL A 1 152 ? 34.676 1.733 -10.045 1.00 82.62 152 VAL A CA 1
ATOM 1208 C C . VAL A 1 152 ? 33.172 1.548 -9.767 1.00 82.62 152 VAL A C 1
ATOM 1210 O O . VAL A 1 152 ? 32.496 2.459 -9.305 1.00 82.62 152 VAL A O 1
ATOM 1213 N N . GLY A 1 153 ? 32.638 0.342 -9.996 1.00 79.94 153 GLY A N 1
ATOM 1214 C CA . GLY A 1 153 ? 31.206 0.067 -9.898 1.00 79.94 153 GLY A CA 1
ATOM 1215 C C . GLY A 1 153 ? 30.371 0.838 -10.925 1.00 79.94 153 GLY A C 1
ATOM 1216 O O . GLY A 1 153 ? 30.889 1.563 -11.775 1.00 79.94 153 GLY A O 1
ATOM 1217 N N . ASN A 1 154 ? 29.052 0.663 -10.851 1.00 70.88 154 ASN A N 1
ATOM 1218 C CA . ASN A 1 154 ? 28.110 1.548 -11.522 1.00 70.88 154 ASN A CA 1
ATOM 1219 C C . ASN A 1 154 ? 27.761 2.636 -10.516 1.00 70.88 154 ASN A C 1
ATOM 1221 O O . ASN A 1 154 ? 26.902 2.429 -9.662 1.00 70.88 154 ASN A O 1
ATOM 1225 N N . GLN A 1 155 ? 28.467 3.758 -10.581 1.00 59.78 155 GLN A N 1
ATOM 1226 C CA . GLN A 1 155 ? 28.090 4.941 -9.827 1.00 59.78 155 GLN A CA 1
ATOM 1227 C C . GLN A 1 155 ? 26.849 5.528 -10.508 1.00 59.78 155 GLN A C 1
ATOM 1229 O O . GLN A 1 155 ? 26.948 6.354 -11.409 1.00 59.78 155 GLN A O 1
ATOM 1234 N N . GLU A 1 156 ? 25.672 4.996 -10.173 1.00 50.41 156 GLU A N 1
ATOM 1235 C CA . GLU A 1 156 ? 24.450 5.777 -10.321 1.00 50.41 156 GLU A CA 1
ATOM 1236 C C . GLU A 1 156 ? 24.586 6.932 -9.328 1.00 50.41 156 GLU A C 1
ATOM 1238 O O . GLU A 1 156 ? 24.916 6.720 -8.163 1.00 50.41 156 GLU A O 1
ATOM 1243 N N . ASP A 1 157 ? 24.495 8.145 -9.864 1.00 52.38 157 ASP A N 1
ATOM 1244 C CA . ASP A 1 157 ? 24.857 9.410 -9.239 1.00 52.38 157 ASP A CA 1
ATOM 1245 C C . ASP A 1 157 ? 24.145 9.657 -7.893 1.00 52.38 157 ASP A C 1
ATOM 1247 O O . ASP A 1 157 ? 23.161 10.393 -7.825 1.00 52.38 157 ASP A O 1
ATOM 1251 N N . ASP A 1 158 ? 24.692 9.129 -6.800 1.00 44.28 158 ASP A N 1
ATOM 1252 C CA . ASP A 1 158 ? 24.475 9.669 -5.459 1.00 44.28 158 ASP A CA 1
ATOM 1253 C C . ASP A 1 158 ? 25.381 10.898 -5.295 1.00 44.28 158 ASP A C 1
ATOM 1255 O O . ASP A 1 158 ? 26.490 10.857 -4.758 1.00 44.28 158 ASP A O 1
ATOM 1259 N N . LEU A 1 159 ? 24.907 12.011 -5.857 1.00 51.28 159 LEU A N 1
ATOM 1260 C CA . LEU A 1 159 ? 25.462 13.347 -5.674 1.00 51.28 159 LEU A CA 1
ATOM 1261 C C . LEU A 1 159 ? 25.266 13.817 -4.229 1.00 51.28 159 LEU A C 1
ATOM 1263 O O . LEU A 1 159 ? 24.352 14.594 -3.980 1.00 51.28 159 LEU A O 1
ATOM 1267 N N . GLU A 1 160 ? 26.157 13.448 -3.311 1.00 48.41 160 GLU A N 1
ATOM 1268 C CA . GLU A 1 160 ? 26.438 14.259 -2.119 1.00 48.41 160 GLU A CA 1
ATOM 1269 C C . GLU A 1 160 ? 27.942 14.247 -1.789 1.00 48.41 160 GLU A C 1
ATOM 1271 O O . GLU A 1 160 ? 28.491 13.290 -1.256 1.00 48.41 160 GLU A O 1
ATOM 1276 N N . ASP A 1 161 ? 28.581 15.356 -2.168 1.00 47.25 161 ASP A N 1
ATOM 1277 C CA . ASP A 1 161 ? 29.627 16.075 -1.433 1.00 47.25 161 ASP A CA 1
ATOM 1278 C C . ASP A 1 161 ? 30.784 15.255 -0.824 1.00 47.25 161 ASP A C 1
ATOM 1280 O O . ASP A 1 161 ? 30.734 14.835 0.329 1.00 47.25 161 ASP A O 1
ATOM 1284 N N . SER A 1 162 ? 31.891 15.133 -1.565 1.00 41.59 162 SER A N 1
ATOM 1285 C CA . SER A 1 162 ? 33.226 15.262 -0.966 1.00 41.59 162 SER A CA 1
ATOM 1286 C C . SER A 1 162 ? 34.280 15.507 -2.050 1.00 41.59 162 SER A C 1
ATOM 1288 O O . SER A 1 162 ? 34.641 14.608 -2.810 1.00 41.59 162 SER A O 1
ATOM 1290 N N . ASP A 1 163 ? 34.784 16.740 -2.107 1.00 47.22 163 ASP A N 1
ATOM 1291 C CA . ASP A 1 163 ? 36.078 17.063 -2.711 1.00 47.22 163 ASP A CA 1
ATOM 1292 C C . ASP A 1 163 ? 37.159 16.233 -1.999 1.00 47.22 163 ASP A C 1
ATOM 1294 O O . ASP A 1 163 ? 37.356 16.422 -0.803 1.00 47.22 163 ASP A O 1
ATOM 1298 N N . ASP A 1 164 ? 37.835 15.322 -2.707 1.00 41.66 164 ASP A N 1
ATOM 1299 C CA . ASP A 1 164 ? 39.258 15.026 -2.491 1.00 41.66 164 ASP A CA 1
ATOM 1300 C C . ASP A 1 164 ? 39.861 14.188 -3.644 1.00 41.66 164 ASP A C 1
ATOM 1302 O O . ASP A 1 164 ? 39.701 12.978 -3.784 1.00 41.66 164 ASP A O 1
ATOM 1306 N N . LEU A 1 165 ? 40.576 14.927 -4.490 1.00 47.31 165 LEU A N 1
ATOM 1307 C CA . LEU A 1 165 ? 41.710 14.595 -5.356 1.00 47.31 165 LEU A CA 1
ATOM 1308 C C . LEU A 1 165 ? 42.397 13.221 -5.177 1.00 47.31 165 LEU A C 1
ATOM 1310 O O . LEU A 1 165 ? 43.041 13.020 -4.154 1.00 47.31 165 LEU A O 1
ATOM 1314 N N . ILE A 1 166 ? 42.541 12.445 -6.271 1.00 40.38 166 ILE A N 1
ATOM 1315 C CA . ILE A 1 166 ? 43.851 11.889 -6.695 1.00 40.38 166 ILE A CA 1
ATOM 1316 C C . ILE A 1 166 ? 43.995 11.913 -8.230 1.00 40.38 166 ILE A C 1
ATOM 1318 O O . ILE A 1 166 ? 43.286 11.244 -8.975 1.00 40.38 166 ILE A O 1
ATOM 1322 N N . THR A 1 167 ? 45.000 12.666 -8.676 1.00 44.31 167 THR A N 1
ATOM 1323 C CA . THR A 1 167 ? 45.539 12.755 -10.041 1.00 44.31 167 THR A CA 1
ATOM 1324 C C . THR A 1 167 ? 46.653 11.731 -10.241 1.00 44.31 167 THR A C 1
ATOM 1326 O O . THR A 1 167 ? 47.650 11.875 -9.542 1.00 44.31 167 THR A O 1
ATOM 1329 N N . ILE A 1 168 ? 46.598 10.831 -11.242 1.00 42.47 168 ILE A N 1
ATOM 1330 C CA . ILE A 1 168 ? 47.809 10.267 -11.894 1.00 42.47 168 ILE A CA 1
ATOM 1331 C C . ILE A 1 168 ? 47.594 10.016 -13.413 1.00 42.47 168 ILE A C 1
ATOM 1333 O O . ILE A 1 168 ? 47.029 9.021 -13.843 1.00 42.47 168 ILE A O 1
ATOM 1337 N N . THR A 1 169 ? 48.078 10.986 -14.196 1.00 36.38 169 THR A N 1
ATOM 1338 C CA . THR A 1 169 ? 48.853 10.936 -15.463 1.00 36.38 169 THR A CA 1
ATOM 1339 C C . THR A 1 169 ? 48.518 9.985 -16.637 1.00 36.38 169 THR A C 1
ATOM 1341 O O . THR A 1 169 ? 48.813 8.797 -16.610 1.00 36.38 169 THR A O 1
ATOM 1344 N N . ASN A 1 170 ? 48.136 10.620 -17.757 1.00 45.19 170 ASN A N 1
ATOM 1345 C CA . ASN A 1 170 ? 48.550 10.424 -19.161 1.00 45.19 170 ASN A CA 1
ATOM 1346 C C . ASN A 1 170 ? 48.961 9.025 -19.671 1.00 45.19 170 ASN A C 1
ATOM 1348 O O . ASN A 1 170 ? 50.118 8.631 -19.549 1.00 45.19 170 ASN A O 1
ATOM 1352 N N . THR A 1 171 ? 48.119 8.449 -20.533 1.00 36.16 171 THR A N 1
ATOM 1353 C CA . THR A 1 171 ? 48.552 7.912 -21.838 1.00 36.16 171 THR A CA 1
ATOM 1354 C C . THR A 1 171 ? 47.523 8.286 -22.901 1.00 36.16 171 THR A C 1
ATOM 1356 O O . THR A 1 171 ? 46.317 8.164 -22.714 1.00 36.16 171 THR A O 1
ATOM 1359 N N . ALA A 1 172 ? 48.017 8.865 -23.989 1.00 42.31 172 ALA A N 1
ATOM 1360 C CA . ALA A 1 172 ? 47.217 9.408 -25.067 1.00 42.31 172 ALA A CA 1
ATOM 1361 C C . ALA A 1 172 ? 46.648 8.298 -25.958 1.00 42.31 172 ALA A C 1
ATOM 1363 O O . ALA A 1 172 ? 47.390 7.426 -26.401 1.00 42.31 172 ALA A O 1
ATOM 1364 N N . GLY A 1 173 ? 45.377 8.458 -26.324 1.00 47.00 173 GLY A N 1
ATOM 1365 C CA . GLY A 1 173 ? 44.886 8.049 -27.634 1.00 47.00 173 GLY A CA 1
ATOM 1366 C C . GLY A 1 173 ? 44.142 6.726 -27.691 1.00 47.00 173 GLY A C 1
ATOM 1367 O O . GLY A 1 173 ? 44.593 5.829 -28.381 1.00 47.00 173 GLY A O 1
ATOM 1368 N N . GLU A 1 174 ? 42.951 6.671 -27.102 1.00 42.59 174 GLU A N 1
ATOM 1369 C CA . GLU A 1 174 ? 41.801 6.021 -27.737 1.00 42.59 174 GLU A CA 1
ATOM 1370 C C . GLU A 1 174 ? 40.539 6.746 -27.259 1.00 42.59 174 GLU A C 1
ATOM 1372 O O . GLU A 1 174 ? 40.138 6.698 -26.099 1.00 42.59 174 GLU A O 1
ATOM 1377 N N . MET A 1 175 ? 40.005 7.565 -28.163 1.00 44.78 175 MET A N 1
ATOM 1378 C CA . MET A 1 175 ? 38.849 8.422 -27.950 1.00 44.78 175 MET A CA 1
ATOM 1379 C C . MET A 1 175 ? 37.625 7.534 -27.732 1.00 44.78 175 MET A C 1
ATOM 1381 O O . MET A 1 175 ? 37.185 6.839 -28.643 1.00 44.78 175 MET A O 1
ATOM 1385 N N . TRP A 1 176 ? 37.120 7.523 -26.502 1.00 48.16 176 TRP A N 1
ATOM 1386 C CA . TRP A 1 176 ? 35.949 6.747 -26.118 1.00 48.16 176 TRP A CA 1
ATOM 1387 C C . TRP A 1 176 ? 34.706 7.323 -26.820 1.00 48.16 176 TRP A C 1
ATOM 1389 O O . TRP A 1 176 ? 34.339 8.476 -26.594 1.00 48.16 176 TRP A O 1
ATOM 1399 N N . ASP A 1 177 ? 34.095 6.540 -27.713 1.00 49.66 177 ASP A N 1
ATOM 1400 C CA . ASP A 1 177 ? 32.899 6.919 -28.474 1.00 49.66 177 ASP A CA 1
ATOM 1401 C C . ASP A 1 177 ? 31.627 6.657 -27.634 1.00 49.66 177 ASP A C 1
ATOM 1403 O O . ASP A 1 177 ? 31.333 5.499 -27.317 1.00 49.66 177 ASP A O 1
ATOM 1407 N N . PRO A 1 178 ? 30.798 7.671 -27.314 1.00 49.31 178 PRO A N 1
ATOM 1408 C CA . PRO A 1 178 ? 29.617 7.507 -26.454 1.00 49.31 178 PRO A CA 1
ATOM 1409 C C . PRO A 1 178 ? 28.472 6.692 -27.090 1.00 49.31 178 PRO A C 1
ATOM 1411 O O . PRO A 1 178 ? 27.475 6.400 -26.430 1.00 49.31 178 PRO A O 1
ATOM 1414 N N . ASN A 1 179 ? 28.597 6.286 -28.359 1.00 48.88 179 ASN A N 1
ATOM 1415 C CA . ASN A 1 179 ? 27.596 5.467 -29.048 1.00 48.88 179 ASN A CA 1
ATOM 1416 C C . ASN A 1 179 ? 27.802 3.948 -28.899 1.00 48.88 179 ASN A C 1
ATOM 1418 O O . ASN A 1 179 ? 26.868 3.199 -29.188 1.00 48.88 179 ASN A O 1
ATOM 1422 N N . SER A 1 180 ? 28.966 3.482 -28.431 1.00 50.84 180 SER A N 1
ATOM 1423 C CA . SER A 1 180 ? 29.247 2.040 -28.294 1.00 50.84 180 SER A CA 1
ATOM 1424 C C . SER A 1 180 ? 28.774 1.437 -26.963 1.00 50.84 180 SER A C 1
ATOM 1426 O O . SER A 1 180 ? 28.641 0.221 -26.858 1.00 50.84 180 SER A O 1
ATOM 1428 N N . SER A 1 181 ? 28.424 2.260 -25.970 1.00 48.00 181 SER A N 1
ATOM 1429 C CA . SER A 1 181 ? 27.996 1.796 -24.636 1.00 48.00 181 SER A CA 1
ATOM 1430 C C . SER A 1 181 ? 26.486 1.547 -24.501 1.00 48.00 181 SER A C 1
ATOM 1432 O O . SER A 1 181 ? 26.017 1.176 -23.430 1.00 48.00 181 SER A O 1
ATOM 1434 N N . ARG A 1 182 ? 25.687 1.722 -25.566 1.00 48.53 182 ARG A N 1
ATOM 1435 C CA . ARG A 1 182 ? 24.222 1.500 -25.513 1.00 48.53 182 ARG A CA 1
ATOM 1436 C C . ARG A 1 182 ? 23.776 0.091 -25.891 1.00 48.53 182 ARG A C 1
ATOM 1438 O O . ARG A 1 182 ? 22.582 -0.198 -25.866 1.00 48.53 182 ARG A O 1
ATOM 1445 N N . THR A 1 183 ? 24.703 -0.807 -26.199 1.00 44.59 183 THR A N 1
ATOM 1446 C CA . THR A 1 183 ? 24.377 -2.207 -26.458 1.00 44.59 183 THR A CA 1
ATOM 1447 C C . THR A 1 183 ? 25.365 -3.083 -25.711 1.00 44.59 183 THR A C 1
ATOM 1449 O O . THR A 1 183 ? 26.412 -3.409 -26.257 1.00 44.59 183 THR A O 1
ATOM 1452 N N . ASN A 1 184 ? 25.046 -3.427 -24.460 1.00 50.25 184 ASN A N 1
ATOM 1453 C CA . ASN A 1 184 ? 25.125 -4.792 -23.918 1.00 50.25 184 ASN A CA 1
ATOM 1454 C C . ASN A 1 184 ? 25.415 -4.807 -22.401 1.00 50.25 184 ASN A C 1
ATOM 1456 O O . ASN A 1 184 ? 26.538 -5.029 -21.968 1.00 50.25 184 ASN A O 1
ATOM 1460 N N . SER A 1 185 ? 24.365 -4.650 -21.593 1.00 43.06 185 SER A N 1
ATOM 1461 C CA . SER A 1 185 ? 24.287 -5.200 -20.227 1.00 43.06 185 SER A CA 1
ATOM 1462 C C . SER A 1 185 ? 22.834 -5.556 -19.872 1.00 43.06 185 SER A C 1
ATOM 1464 O O . SER A 1 185 ? 22.303 -5.239 -18.814 1.00 43.06 185 SER A O 1
ATOM 1466 N N . ARG A 1 186 ? 22.153 -6.244 -20.800 1.00 40.44 186 ARG A N 1
ATOM 1467 C CA . ARG A 1 186 ? 20.809 -6.819 -20.593 1.00 40.44 186 ARG A CA 1
ATOM 1468 C C . ARG A 1 186 ? 20.728 -8.238 -21.156 1.00 40.44 186 ARG A C 1
ATOM 1470 O O . ARG A 1 186 ? 19.828 -8.597 -21.903 1.00 40.44 186 ARG A O 1
ATOM 1477 N N . ALA A 1 187 ? 21.704 -9.052 -20.797 1.00 49.00 187 ALA A N 1
ATOM 1478 C CA . ALA A 1 187 ? 21.651 -10.502 -20.902 1.00 49.00 187 ALA A CA 1
ATOM 1479 C C . ALA A 1 187 ? 22.612 -10.994 -19.810 1.00 49.00 187 ALA A C 1
ATOM 1481 O O . ALA A 1 187 ? 23.806 -10.788 -19.932 1.00 49.00 187 ALA A O 1
ATOM 1482 N N . GLN A 1 188 ? 22.202 -11.553 -18.678 1.00 46.75 188 GLN A N 1
ATOM 1483 C CA . GLN A 1 188 ? 21.044 -12.383 -18.394 1.00 46.75 188 GLN A CA 1
ATOM 1484 C C . GLN A 1 188 ? 20.681 -12.227 -16.910 1.00 46.75 188 GLN A C 1
ATOM 1486 O O . GLN A 1 188 ? 21.471 -12.581 -16.045 1.00 46.75 188 GLN A O 1
ATOM 1491 N N . SER A 1 189 ? 19.481 -11.726 -16.628 1.00 42.84 189 SER A N 1
ATOM 1492 C CA . SER A 1 189 ? 18.594 -12.237 -15.577 1.00 42.84 189 SER A CA 1
ATOM 1493 C C . SER A 1 189 ? 17.279 -11.467 -15.694 1.00 42.84 189 SER A C 1
ATOM 1495 O O . SER A 1 189 ? 17.216 -10.269 -15.445 1.00 42.84 189 SER A O 1
ATOM 1497 N N . ASN A 1 190 ? 16.253 -12.174 -16.160 1.00 43.56 190 ASN A N 1
ATOM 1498 C CA . ASN A 1 190 ? 14.836 -11.810 -16.126 1.00 43.56 190 ASN A CA 1
ATOM 1499 C C . ASN A 1 190 ? 14.410 -10.598 -16.978 1.00 43.56 190 ASN A C 1
ATOM 1501 O O . ASN A 1 190 ? 14.276 -9.466 -16.526 1.00 43.56 190 ASN A O 1
ATOM 1505 N N . ASN A 1 191 ? 14.154 -10.903 -18.253 1.00 48.47 191 ASN A N 1
ATOM 1506 C CA . ASN A 1 191 ? 13.068 -10.367 -19.078 1.00 48.47 191 ASN A CA 1
ATOM 1507 C C . ASN A 1 191 ? 12.519 -8.994 -18.665 1.00 48.47 191 ASN A C 1
ATOM 1509 O O . ASN A 1 191 ? 11.429 -8.879 -18.118 1.00 48.47 191 ASN A O 1
ATOM 1513 N N . SER A 1 192 ? 13.278 -7.944 -18.931 1.00 43.19 192 SER A N 1
ATOM 1514 C CA . SER A 1 192 ? 12.843 -6.593 -18.634 1.00 43.19 192 SER A CA 1
ATOM 1515 C C . SER A 1 192 ? 12.940 -5.776 -19.913 1.00 43.19 192 SER A C 1
ATOM 1517 O O . SER A 1 192 ? 13.968 -5.194 -20.266 1.00 43.19 192 SER A O 1
ATOM 1519 N N . ASN A 1 193 ? 11.833 -5.749 -20.642 1.00 46.28 193 ASN A N 1
ATOM 1520 C CA . ASN A 1 193 ? 11.545 -4.611 -21.497 1.00 46.28 193 ASN A CA 1
ATOM 1521 C C . ASN A 1 193 ? 11.566 -3.334 -20.631 1.00 46.28 193 ASN A C 1
ATOM 1523 O O . ASN A 1 193 ? 11.256 -3.412 -19.441 1.00 46.28 193 ASN A O 1
ATOM 1527 N N . PRO A 1 194 ? 11.799 -2.146 -21.206 1.00 48.25 194 PRO A N 1
ATOM 1528 C CA . PRO A 1 194 ? 11.510 -0.853 -20.560 1.00 48.25 194 PRO A CA 1
ATOM 1529 C C . PRO A 1 194 ? 10.015 -0.646 -20.195 1.00 48.25 194 PRO A C 1
ATOM 1531 O O . PRO A 1 194 ? 9.607 0.444 -19.827 1.00 48.25 194 PRO A O 1
ATOM 1534 N N . HIS A 1 195 ? 9.204 -1.705 -20.283 1.00 53.31 195 HIS A N 1
ATOM 1535 C CA . HIS A 1 195 ? 7.776 -1.781 -19.983 1.00 53.31 195 HIS A CA 1
ATOM 1536 C C . HIS A 1 195 ? 7.443 -2.952 -19.047 1.00 53.31 195 HIS A C 1
ATOM 1538 O O . HIS A 1 195 ? 6.304 -3.416 -19.037 1.00 53.31 195 HIS A O 1
ATOM 1544 N N . ASN A 1 196 ? 8.419 -3.495 -18.310 1.00 68.19 196 ASN A N 1
ATOM 1545 C CA . ASN A 1 196 ? 8.136 -4.559 -17.349 1.00 68.19 196 ASN A CA 1
ATOM 1546 C C . ASN A 1 196 ? 7.532 -3.958 -16.077 1.00 68.19 196 ASN A C 1
ATOM 1548 O O . ASN A 1 196 ? 8.188 -3.824 -15.051 1.00 68.19 196 ASN A O 1
ATOM 1552 N N . ILE A 1 197 ? 6.290 -3.508 -16.210 1.00 80.44 197 ILE A N 1
ATOM 1553 C CA . ILE A 1 197 ? 5.462 -3.054 -15.107 1.00 80.44 197 ILE A CA 1
ATOM 1554 C C . ILE A 1 197 ? 5.078 -4.303 -14.318 1.00 80.44 197 ILE A C 1
ATOM 1556 O O . ILE A 1 197 ? 4.448 -5.211 -14.866 1.00 80.44 197 ILE A O 1
ATOM 1560 N N . ASP A 1 198 ? 5.463 -4.356 -13.046 1.00 89.81 198 ASP A N 1
ATOM 1561 C CA . ASP A 1 198 ? 5.055 -5.440 -12.160 1.00 89.81 198 ASP A CA 1
ATOM 1562 C C . ASP A 1 198 ? 3.595 -5.235 -11.735 1.00 89.81 198 ASP A C 1
ATOM 1564 O O . ASP A 1 198 ? 3.273 -4.571 -10.748 1.00 89.81 198 ASP A O 1
ATOM 1568 N N . PHE A 1 199 ? 2.687 -5.788 -12.538 1.00 90.31 199 PHE A N 1
ATOM 1569 C CA . PHE A 1 199 ? 1.252 -5.728 -12.279 1.00 90.31 199 PHE A CA 1
ATOM 1570 C C . PHE A 1 199 ? 0.869 -6.409 -10.962 1.00 90.31 199 PHE A C 1
ATOM 1572 O O . PHE A 1 199 ? -0.091 -5.975 -10.327 1.00 90.31 199 PHE A O 1
ATOM 1579 N N . ASP A 1 200 ? 1.585 -7.461 -10.554 1.00 92.81 200 ASP A N 1
ATOM 1580 C CA . ASP A 1 200 ? 1.273 -8.178 -9.319 1.00 92.81 200 ASP A CA 1
ATOM 1581 C C . ASP A 1 200 ? 1.618 -7.297 -8.110 1.00 92.81 200 ASP A C 1
ATOM 1583 O O . ASP A 1 200 ? 0.794 -7.166 -7.200 1.00 92.81 200 ASP A O 1
ATOM 1587 N N . LYS A 1 201 ? 2.758 -6.593 -8.161 1.00 93.38 201 LYS A N 1
ATOM 1588 C CA . LYS A 1 201 ? 3.135 -5.606 -7.140 1.00 93.38 201 LYS A CA 1
ATOM 1589 C C . LYS A 1 201 ? 2.148 -4.444 -7.061 1.00 93.38 201 LYS A C 1
ATOM 1591 O O . LYS A 1 201 ? 1.702 -4.092 -5.973 1.00 93.38 201 LYS A O 1
ATOM 1596 N N . ILE A 1 202 ? 1.729 -3.901 -8.205 1.00 93.44 202 ILE A N 1
ATOM 1597 C CA . ILE A 1 202 ? 0.707 -2.841 -8.255 1.00 93.44 202 ILE A CA 1
ATOM 1598 C C . ILE A 1 202 ? -0.598 -3.307 -7.605 1.00 93.44 202 ILE A C 1
ATOM 1600 O O . ILE A 1 202 ? -1.207 -2.575 -6.829 1.00 93.44 202 ILE A O 1
ATOM 1604 N N . LEU A 1 203 ? -1.053 -4.524 -7.909 1.00 94.38 203 LEU A N 1
ATOM 1605 C CA . LEU A 1 203 ? -2.292 -5.061 -7.347 1.00 94.38 203 LEU A CA 1
ATOM 1606 C C . LEU A 1 203 ? -2.200 -5.301 -5.837 1.00 94.38 203 LEU A C 1
ATOM 1608 O O . LEU A 1 203 ? -3.204 -5.138 -5.144 1.00 94.38 203 LEU A O 1
ATOM 1612 N N . GLU A 1 204 ? -1.039 -5.713 -5.330 1.00 94.94 204 GLU A N 1
ATOM 1613 C CA . GLU A 1 204 ? -0.777 -5.835 -3.894 1.00 94.94 204 GLU A CA 1
ATOM 1614 C C . GLU A 1 204 ? -0.822 -4.466 -3.215 1.00 94.94 204 GLU A C 1
ATOM 1616 O O . GLU A 1 204 ? -1.651 -4.245 -2.332 1.00 94.94 204 GLU A O 1
ATOM 1621 N N . ASN A 1 205 ? -0.032 -3.518 -3.710 1.00 94.81 205 ASN A N 1
ATOM 1622 C CA . ASN A 1 205 ? 0.038 -2.173 -3.157 1.00 94.81 205 ASN A CA 1
ATOM 1623 C C . ASN A 1 205 ? -1.315 -1.466 -3.179 1.00 94.81 205 ASN A C 1
ATOM 1625 O O . ASN A 1 205 ? -1.677 -0.799 -2.219 1.00 94.81 205 ASN A O 1
ATOM 1629 N N . ILE A 1 206 ? -2.111 -1.628 -4.240 1.00 93.62 206 ILE A N 1
ATOM 1630 C CA . ILE A 1 206 ? -3.444 -1.019 -4.287 1.00 93.62 206 ILE A CA 1
ATOM 1631 C C . ILE A 1 206 ? -4.364 -1.599 -3.204 1.00 93.62 206 ILE A C 1
ATOM 1633 O O . ILE A 1 206 ? -5.172 -0.865 -2.635 1.00 93.62 206 ILE A O 1
ATOM 1637 N N . LYS A 1 207 ? -4.249 -2.890 -2.868 1.00 92.62 207 LYS A N 1
ATOM 1638 C CA . LYS A 1 207 ? -5.011 -3.453 -1.741 1.00 92.62 207 LYS A CA 1
ATOM 1639 C C . LYS A 1 207 ? -4.588 -2.808 -0.425 1.00 92.62 207 LYS A C 1
ATOM 1641 O O . LYS A 1 207 ? -5.454 -2.464 0.372 1.00 92.62 207 LYS A O 1
ATOM 1646 N N . GLU A 1 208 ? -3.290 -2.613 -0.211 1.00 93.56 208 GLU A N 1
ATOM 1647 C CA . GLU A 1 208 ? -2.775 -1.935 0.984 1.00 93.56 208 GLU A CA 1
ATOM 1648 C C . GLU A 1 208 ? -3.222 -0.470 1.041 1.00 93.56 208 GLU A C 1
ATOM 1650 O O . GLU A 1 208 ? -3.743 -0.014 2.058 1.00 93.56 208 GLU A O 1
ATOM 1655 N N . LEU A 1 209 ? -3.130 0.247 -0.080 1.00 91.44 209 LEU A N 1
ATOM 1656 C CA . LEU A 1 209 ? -3.611 1.618 -0.225 1.00 91.44 209 LEU A CA 1
ATOM 1657 C C . LEU A 1 209 ? -5.107 1.736 0.069 1.00 91.44 209 LEU A C 1
ATOM 1659 O O . LEU A 1 209 ? -5.528 2.685 0.724 1.00 91.44 209 LEU A O 1
ATOM 1663 N N . ASN A 1 210 ? -5.920 0.774 -0.363 1.00 91.31 210 ASN A N 1
ATOM 1664 C CA . ASN A 1 210 ? -7.346 0.758 -0.047 1.00 91.31 210 ASN A CA 1
ATOM 1665 C C . ASN A 1 210 ? -7.606 0.602 1.456 1.00 91.31 210 ASN A C 1
ATOM 1667 O O . ASN A 1 210 ? -8.490 1.270 1.995 1.00 91.31 210 ASN A O 1
ATOM 1671 N N . VAL A 1 211 ? -6.819 -0.235 2.141 1.00 89.31 211 VAL A N 1
ATOM 1672 C CA . VAL A 1 211 ? -6.880 -0.364 3.604 1.00 89.31 211 VAL A CA 1
ATOM 1673 C C . VAL A 1 211 ? -6.515 0.967 4.268 1.00 89.31 211 VAL A C 1
ATOM 1675 O O . VAL A 1 211 ? -7.231 1.411 5.163 1.00 89.31 211 VAL A O 1
ATOM 1678 N N . LEU A 1 212 ? -5.459 1.638 3.796 1.00 87.00 212 LEU A N 1
ATOM 1679 C CA . LEU A 1 212 ? -5.026 2.942 4.315 1.00 87.00 212 LEU A CA 1
ATOM 1680 C C . LEU A 1 212 ? -6.039 4.064 4.048 1.00 87.00 212 LEU A C 1
ATOM 1682 O O . LEU A 1 212 ? -6.252 4.910 4.911 1.00 87.00 212 LEU A O 1
ATOM 1686 N N . ALA A 1 213 ? -6.704 4.052 2.891 1.00 84.19 213 ALA A N 1
ATOM 1687 C CA . ALA A 1 213 ? -7.760 5.005 2.541 1.00 84.19 213 ALA A CA 1
ATOM 1688 C C . ALA A 1 213 ? -9.089 4.759 3.281 1.00 84.19 213 ALA A C 1
ATOM 1690 O O . ALA A 1 213 ? -10.084 5.432 2.997 1.00 84.19 213 ALA A O 1
ATOM 1691 N N . GLY A 1 214 ? -9.132 3.796 4.208 1.00 80.38 214 GLY A N 1
ATOM 1692 C CA . GLY A 1 214 ? -10.323 3.486 4.988 1.00 80.38 214 GLY A CA 1
ATOM 1693 C C . GLY A 1 214 ? -11.421 2.850 4.139 1.00 80.38 214 GLY A C 1
ATOM 1694 O O . GLY A 1 214 ? -12.579 3.271 4.210 1.00 80.38 214 GLY A O 1
ATOM 1695 N N . GLU A 1 215 ? -11.095 1.847 3.312 1.00 77.50 215 GLU A N 1
ATOM 1696 C CA . GLU A 1 215 ? -12.107 1.056 2.603 1.00 77.50 215 GLU A CA 1
ATOM 1697 C C . GLU A 1 215 ? -13.159 0.519 3.595 1.00 77.50 215 GLU A C 1
ATOM 1699 O O . GLU A 1 215 ? -12.887 -0.319 4.452 1.00 77.50 215 GLU A O 1
ATOM 1704 N N . GLY A 1 216 ? -14.392 1.025 3.485 1.00 69.31 216 GLY A N 1
ATOM 1705 C CA . GLY A 1 216 ? -15.509 0.671 4.367 1.00 69.31 216 GLY A CA 1
ATOM 1706 C C . GLY A 1 216 ? -15.780 1.660 5.506 1.00 69.31 216 GLY A C 1
ATOM 1707 O O . GLY A 1 216 ? -16.863 1.601 6.099 1.00 69.31 216 GLY A O 1
ATOM 1708 N N . GLU A 1 217 ? -14.883 2.614 5.760 1.00 73.19 217 GLU A N 1
ATOM 1709 C CA . GLU A 1 217 ? -15.097 3.696 6.718 1.00 73.19 217 GLU A CA 1
ATOM 1710 C C . GLU A 1 217 ? -16.003 4.794 6.135 1.00 73.19 217 GLU A C 1
ATOM 1712 O O . GLU A 1 217 ? -15.989 5.121 4.945 1.00 73.19 217 GLU A O 1
ATOM 1717 N N . THR A 1 218 ? -16.868 5.357 6.979 1.00 74.19 218 THR A N 1
ATOM 1718 C CA . THR A 1 218 ? -17.783 6.433 6.583 1.00 74.19 218 THR A CA 1
ATOM 1719 C C . THR A 1 218 ? -17.240 7.780 7.032 1.00 74.19 218 THR A C 1
ATOM 1721 O O . THR A 1 218 ? -17.171 8.041 8.234 1.00 74.19 218 THR A O 1
ATOM 1724 N N . GLN A 1 219 ? -16.941 8.667 6.085 1.00 76.50 219 GLN A N 1
ATOM 1725 C CA . GLN A 1 219 ? -16.568 10.044 6.393 1.00 76.50 219 GLN A CA 1
ATOM 1726 C C . GLN A 1 219 ? -17.797 10.893 6.740 1.00 76.50 219 GLN A C 1
ATOM 1728 O O . GLN A 1 219 ? -18.902 10.689 6.228 1.00 76.50 219 GLN A O 1
ATOM 1733 N N . ILE A 1 220 ? -17.603 11.867 7.630 1.00 81.75 220 ILE A N 1
ATOM 1734 C CA . ILE A 1 220 ? -18.654 12.788 8.068 1.00 81.75 220 ILE A CA 1
ATOM 1735 C C . ILE A 1 220 ? -18.694 13.992 7.127 1.00 81.75 220 ILE A C 1
ATOM 1737 O O . ILE A 1 220 ? -17.840 14.872 7.182 1.00 81.75 220 ILE A O 1
ATOM 1741 N N . GLU A 1 221 ? -19.740 14.086 6.315 1.00 81.50 221 GLU A N 1
ATOM 1742 C CA . GLU A 1 221 ? -19.995 15.238 5.461 1.00 81.50 221 GLU A CA 1
ATOM 1743 C C . GLU A 1 221 ? -20.968 16.203 6.154 1.00 81.50 221 GLU A C 1
ATOM 1745 O O . GLU A 1 221 ? -22.150 15.908 6.372 1.00 81.50 221 GLU A O 1
ATOM 1750 N N . LYS A 1 222 ? -20.475 17.392 6.511 1.00 83.06 222 LYS A N 1
ATOM 1751 C CA . LYS A 1 222 ? -21.292 18.449 7.120 1.00 83.06 222 LYS A CA 1
ATOM 1752 C C . LYS A 1 222 ? -22.153 19.107 6.040 1.00 83.06 222 LYS A C 1
ATOM 1754 O O . LYS A 1 222 ? -21.681 19.902 5.236 1.00 83.06 222 LYS A O 1
ATOM 1759 N N . THR A 1 223 ? -23.436 18.772 6.020 1.00 85.19 223 THR A N 1
ATOM 1760 C CA . THR A 1 223 ? -24.452 19.422 5.187 1.00 85.19 223 THR A CA 1
ATOM 1761 C C . THR A 1 223 ? -25.038 20.626 5.937 1.00 85.19 223 THR A C 1
ATOM 1763 O O . THR A 1 223 ? -25.046 20.668 7.164 1.00 85.19 223 THR A O 1
ATOM 1766 N N . LYS A 1 224 ? -25.605 21.602 5.215 1.00 85.50 224 LYS A N 1
ATOM 1767 C CA . LYS A 1 224 ? -26.268 22.791 5.799 1.00 85.50 224 LYS A CA 1
ATOM 1768 C C . LYS A 1 224 ? -27.374 22.464 6.823 1.00 85.50 224 LYS A C 1
ATOM 1770 O O . LYS A 1 224 ? -27.737 23.325 7.609 1.00 85.50 224 LYS A O 1
ATOM 1775 N N . SER A 1 225 ? -27.900 21.236 6.800 1.00 83.88 225 SER A N 1
ATOM 1776 C CA . SER A 1 225 ? -28.970 20.743 7.678 1.00 83.88 225 SER A CA 1
ATOM 1777 C C . SER A 1 225 ? -28.496 19.748 8.753 1.00 83.88 225 SER A C 1
ATOM 1779 O O . SER A 1 225 ? -29.328 19.237 9.497 1.00 83.88 225 SER A O 1
ATOM 1781 N N . GLY A 1 226 ? -27.198 19.428 8.830 1.00 87.81 226 GLY A N 1
ATOM 1782 C CA . GLY A 1 226 ? -26.662 18.431 9.765 1.00 87.81 226 GLY A CA 1
ATOM 1783 C C . GLY A 1 226 ? -25.465 17.660 9.206 1.00 87.81 226 GLY A C 1
ATOM 1784 O O . GLY A 1 226 ? -24.991 17.932 8.107 1.00 87.81 226 GLY A O 1
ATOM 1785 N N . ALA A 1 227 ? -24.967 16.676 9.949 1.00 86.06 227 ALA A N 1
ATOM 1786 C CA . ALA A 1 227 ? -23.884 15.800 9.509 1.00 86.06 227 ALA A CA 1
ATOM 1787 C C . ALA A 1 227 ? -24.451 14.510 8.893 1.00 86.06 227 ALA A C 1
ATOM 1789 O O . ALA A 1 227 ? -25.329 13.887 9.487 1.00 86.06 227 ALA A O 1
ATOM 1790 N N . ARG A 1 228 ? -23.957 14.103 7.718 1.00 84.88 228 ARG A N 1
ATOM 1791 C CA . ARG A 1 228 ? -24.270 12.798 7.112 1.00 84.88 228 ARG A CA 1
ATOM 1792 C C . ARG A 1 228 ? -23.015 11.940 7.036 1.00 84.88 228 ARG A C 1
ATOM 1794 O O . ARG A 1 228 ? -21.944 12.448 6.730 1.00 84.88 228 ARG A O 1
ATOM 1801 N N . PHE A 1 229 ? -23.159 10.643 7.266 1.00 85.88 229 PHE A N 1
ATOM 1802 C CA . PHE A 1 229 ? -22.106 9.674 6.988 1.00 85.88 229 PHE A CA 1
ATOM 1803 C C . PHE A 1 229 ? -22.152 9.326 5.501 1.00 85.88 229 PHE A C 1
ATOM 1805 O O . PHE A 1 229 ? -23.153 8.794 5.019 1.00 85.88 229 PHE A O 1
ATOM 1812 N N . LYS A 1 230 ? -21.095 9.661 4.761 1.00 82.06 230 LYS A N 1
ATOM 1813 C CA . LYS A 1 230 ? -20.948 9.337 3.343 1.00 82.06 230 LYS A CA 1
ATOM 1814 C C . LYS A 1 230 ? -19.698 8.483 3.162 1.00 82.06 230 LYS A C 1
ATOM 1816 O O . LYS A 1 230 ? -18.645 8.787 3.713 1.00 82.06 230 LYS A O 1
ATOM 1821 N N . ARG A 1 231 ? -19.820 7.402 2.394 1.00 80.62 231 ARG A N 1
ATOM 1822 C CA . ARG A 1 231 ? -18.656 6.623 1.961 1.00 80.62 231 ARG A CA 1
ATOM 1823 C C . ARG A 1 231 ? -17.999 7.328 0.771 1.00 80.62 231 ARG A C 1
ATOM 1825 O O . ARG A 1 231 ? -18.745 7.795 -0.099 1.00 80.62 231 ARG A O 1
ATOM 1832 N N . PRO A 1 232 ? -16.661 7.440 0.734 1.00 79.12 232 PRO A N 1
ATOM 1833 C CA . PRO A 1 232 ? -15.972 7.951 -0.443 1.00 79.12 232 PRO A CA 1
ATOM 1834 C C . PRO A 1 232 ? -16.282 7.057 -1.651 1.00 79.12 232 PRO A C 1
ATOM 1836 O O . PRO A 1 232 ? -16.412 5.840 -1.519 1.00 79.12 232 PRO A O 1
ATOM 1839 N N . ASP A 1 233 ? -16.470 7.681 -2.812 1.00 83.94 233 ASP A N 1
ATOM 1840 C CA . ASP A 1 233 ? -16.753 6.968 -4.059 1.00 83.94 233 ASP A CA 1
ATOM 1841 C C . ASP A 1 233 ? -15.437 6.395 -4.609 1.00 83.94 233 ASP A C 1
ATOM 1843 O O . ASP A 1 233 ? -14.494 7.173 -4.792 1.00 83.94 233 ASP A O 1
ATOM 1847 N N . PRO A 1 234 ? -15.321 5.070 -4.818 1.00 89.31 234 PRO A N 1
ATOM 1848 C CA . PRO A 1 234 ? -14.058 4.471 -5.222 1.00 89.31 234 PRO A CA 1
ATOM 1849 C C . PRO A 1 234 ? -13.662 4.858 -6.650 1.00 89.31 234 PRO A C 1
ATOM 1851 O O . PRO A 1 234 ? -14.475 4.841 -7.577 1.00 89.31 234 PRO A O 1
ATOM 1854 N N . VAL A 1 235 ? -12.373 5.132 -6.850 1.00 91.44 235 VAL A N 1
ATOM 1855 C CA . VAL A 1 235 ? -11.806 5.452 -8.164 1.00 91.44 235 VAL A CA 1
ATOM 1856 C C . VAL A 1 235 ? -11.665 4.180 -8.982 1.00 91.44 235 VAL A C 1
ATOM 1858 O O . VAL A 1 235 ? -10.951 3.254 -8.607 1.00 91.44 235 VAL A O 1
ATOM 1861 N N . GLN A 1 236 ? -12.322 4.133 -10.137 1.00 93.25 236 GLN A N 1
ATOM 1862 C CA . GLN A 1 236 ? -12.167 3.024 -11.074 1.00 93.25 236 GLN A CA 1
ATOM 1863 C C . GLN A 1 236 ? -10.792 3.095 -11.747 1.00 93.25 236 GLN A C 1
ATOM 1865 O O . GLN A 1 236 ? -10.444 4.123 -12.325 1.00 93.25 236 GLN A O 1
ATOM 1870 N N . LEU A 1 237 ? -10.028 2.006 -11.695 1.00 94.00 237 LEU A N 1
ATOM 1871 C CA . LEU A 1 237 ? -8.741 1.876 -12.374 1.00 94.00 237 LEU A CA 1
ATOM 1872 C C . LEU A 1 237 ? -8.733 0.582 -13.186 1.00 94.00 237 LEU A C 1
ATOM 1874 O O . LEU A 1 237 ? -8.956 -0.497 -12.650 1.00 94.00 237 LEU A O 1
ATOM 1878 N N . ILE A 1 238 ? -8.488 0.672 -14.487 1.00 94.38 238 ILE A N 1
ATOM 1879 C CA . ILE A 1 238 ? -8.407 -0.490 -15.373 1.00 94.38 238 ILE A CA 1
ATOM 1880 C C . ILE A 1 238 ? -6.982 -0.586 -15.894 1.00 94.38 238 ILE A C 1
ATOM 1882 O O . ILE A 1 238 ? -6.512 0.335 -16.564 1.00 94.38 238 ILE A O 1
ATOM 1886 N N . LEU A 1 239 ? -6.323 -1.703 -15.598 1.00 93.94 239 LEU A N 1
ATOM 1887 C CA . LEU A 1 239 ? -4.961 -1.987 -16.039 1.00 93.94 239 LEU A CA 1
ATOM 1888 C C . LEU A 1 239 ? -5.017 -2.782 -17.344 1.00 93.94 239 LEU A C 1
ATOM 1890 O O . LEU A 1 239 ? -5.575 -3.877 -17.371 1.00 93.94 239 LEU A O 1
ATOM 1894 N N . TYR A 1 240 ? -4.464 -2.233 -18.421 1.00 93.50 240 TYR A N 1
ATOM 1895 C CA . TYR A 1 240 ? -4.282 -2.921 -19.700 1.00 93.50 240 TYR A CA 1
ATOM 1896 C C . TYR A 1 240 ? -2.808 -3.242 -19.916 1.00 93.50 240 TYR A C 1
ATOM 1898 O O . TYR A 1 240 ? -1.935 -2.733 -19.223 1.00 93.50 240 TYR A O 1
ATOM 1906 N N . GLN A 1 241 ? -2.513 -4.048 -20.933 1.00 89.81 241 GLN A N 1
ATOM 1907 C CA . GLN A 1 241 ? -1.127 -4.335 -21.299 1.00 89.81 241 GLN A CA 1
ATOM 1908 C C . GLN A 1 241 ? -0.360 -3.080 -21.747 1.00 89.81 241 GLN A C 1
ATOM 1910 O O . GLN A 1 241 ? 0.828 -2.939 -21.478 1.00 89.81 241 GLN A O 1
ATOM 1915 N N . ASN A 1 242 ? -1.033 -2.185 -22.474 1.00 89.81 242 ASN A N 1
ATOM 1916 C CA . ASN A 1 242 ? -0.432 -1.012 -23.113 1.00 89.81 242 ASN A CA 1
ATOM 1917 C C . ASN A 1 242 ? -0.677 0.304 -22.358 1.00 89.81 242 ASN A C 1
ATOM 1919 O O . ASN A 1 242 ? -0.188 1.350 -22.789 1.00 89.81 242 ASN A O 1
ATOM 1923 N N . GLY A 1 243 ? -1.452 0.290 -21.273 1.00 92.06 243 GLY A N 1
ATOM 1924 C CA . GLY A 1 243 ? -1.769 1.507 -20.537 1.00 92.06 243 GLY A CA 1
ATOM 1925 C C . GLY A 1 243 ? -2.854 1.332 -19.487 1.00 92.06 243 GLY A C 1
ATOM 1926 O O . GLY A 1 243 ? -3.239 0.220 -19.137 1.00 92.06 243 GLY A O 1
ATOM 1927 N N . ILE A 1 244 ? -3.389 2.452 -19.011 1.00 93.88 244 ILE A N 1
ATOM 1928 C CA . ILE A 1 244 ? -4.438 2.485 -17.994 1.00 93.88 244 ILE A CA 1
ATOM 1929 C C . ILE A 1 244 ? -5.617 3.356 -18.397 1.00 93.88 244 ILE A C 1
ATOM 1931 O O . ILE A 1 244 ? -5.508 4.301 -19.178 1.00 93.88 244 ILE A O 1
ATOM 1935 N N . VAL A 1 245 ? -6.764 3.049 -17.804 1.00 93.56 245 VAL A N 1
ATOM 1936 C CA . VAL A 1 245 ? -7.922 3.943 -17.763 1.00 93.56 245 VAL A CA 1
ATOM 1937 C C . VAL A 1 245 ? -8.227 4.220 -16.302 1.00 93.56 245 VAL A C 1
ATOM 1939 O O . VAL A 1 245 ? -8.377 3.285 -15.520 1.00 93.56 245 VAL A O 1
ATOM 1942 N N . MET A 1 246 ? -8.322 5.495 -15.938 1.00 91.62 246 MET A N 1
ATOM 1943 C CA . MET A 1 246 ? -8.651 5.930 -14.581 1.00 91.62 246 MET A CA 1
ATOM 1944 C C . MET A 1 246 ? -9.932 6.770 -14.609 1.00 91.62 246 MET A C 1
ATOM 1946 O O . MET A 1 246 ? -10.089 7.619 -15.494 1.00 91.62 246 MET A O 1
ATOM 1950 N N . PHE A 1 247 ? -10.820 6.558 -13.635 1.00 87.81 247 PHE A N 1
ATOM 1951 C CA . PHE A 1 247 ? -12.197 7.064 -13.624 1.00 87.81 247 PHE A CA 1
ATOM 1952 C C . PHE A 1 247 ? -12.962 6.627 -14.887 1.00 87.81 247 PHE A C 1
ATOM 1954 O O . PHE A 1 247 ? -12.810 5.502 -15.353 1.00 87.81 247 PHE A O 1
ATOM 1961 N N . ASP A 1 248 ? -13.736 7.549 -15.460 1.00 84.19 248 ASP A N 1
ATOM 1962 C CA . ASP A 1 248 ? -14.336 7.475 -16.794 1.00 84.19 248 ASP A CA 1
ATOM 1963 C C . ASP A 1 248 ? -13.528 8.322 -17.803 1.00 84.19 248 ASP A C 1
ATOM 1965 O O . ASP A 1 248 ? -14.076 8.980 -18.690 1.00 84.19 248 ASP A O 1
ATOM 1969 N N . GLY A 1 249 ? -12.207 8.393 -17.605 1.00 86.94 249 GLY A N 1
ATOM 1970 C CA . GLY A 1 249 ? -11.292 9.202 -18.406 1.00 86.94 249 GLY A CA 1
ATOM 1971 C C . GLY A 1 249 ? -10.851 8.548 -19.723 1.00 86.94 249 GLY A C 1
ATOM 1972 O O . GLY A 1 249 ? -11.196 7.401 -20.014 1.00 86.94 249 GLY A O 1
ATOM 1973 N N . PRO A 1 250 ? -10.058 9.267 -20.541 1.00 91.62 250 PRO A N 1
ATOM 1974 C CA . PRO A 1 250 ? -9.441 8.691 -21.730 1.00 91.62 250 PRO A CA 1
ATOM 1975 C C . PRO A 1 250 ? -8.420 7.608 -21.357 1.00 91.62 250 PRO A C 1
ATOM 1977 O O . PRO A 1 250 ? -7.858 7.605 -20.261 1.00 91.62 250 PRO A O 1
ATOM 1980 N N . PHE A 1 251 ? -8.160 6.712 -22.307 1.00 92.81 251 PHE A N 1
ATOM 1981 C CA . PHE A 1 251 ? -7.056 5.763 -22.211 1.00 92.81 251 PHE A CA 1
ATOM 1982 C C . PHE A 1 251 ? -5.713 6.492 -22.228 1.00 92.81 251 PHE A C 1
ATOM 1984 O O . PHE A 1 251 ? -5.507 7.378 -23.060 1.00 92.81 251 PHE A O 1
ATOM 1991 N N . ARG A 1 252 ? -4.814 6.093 -21.327 1.00 91.88 252 ARG A N 1
ATOM 1992 C CA . ARG A 1 252 ? -3.468 6.647 -21.191 1.00 91.88 252 ARG A CA 1
ATOM 1993 C C . ARG A 1 252 ? -2.445 5.543 -21.389 1.00 91.88 252 ARG A C 1
ATOM 1995 O O . ARG A 1 252 ? -2.492 4.533 -20.691 1.00 91.88 252 ARG A O 1
ATOM 2002 N N . SER A 1 253 ? -1.546 5.715 -22.349 1.00 92.31 253 SER A N 1
ATOM 2003 C CA . SER A 1 253 ? -0.497 4.738 -22.641 1.00 92.31 253 SER A CA 1
ATOM 2004 C C . SER A 1 253 ? 0.640 4.821 -21.631 1.00 92.31 253 SER A C 1
ATOM 2006 O O . SER A 1 253 ? 0.982 5.909 -21.177 1.00 92.31 253 SER A O 1
ATOM 2008 N N . TYR A 1 254 ? 1.317 3.700 -21.385 1.00 90.31 254 TYR A N 1
ATOM 2009 C CA . TYR A 1 254 ? 2.540 3.684 -20.569 1.00 90.31 254 TYR A CA 1
ATOM 2010 C C . TYR A 1 254 ? 3.717 4.458 -21.180 1.00 90.31 254 TYR A C 1
ATOM 2012 O O . TYR A 1 254 ? 4.687 4.741 -20.491 1.00 90.31 254 TYR A O 1
ATOM 2020 N N . GLU A 1 255 ? 3.631 4.816 -22.461 1.00 88.44 255 GLU A N 1
ATOM 2021 C CA . GLU A 1 255 ? 4.607 5.676 -23.141 1.00 88.44 255 GLU A CA 1
ATOM 2022 C C . GLU A 1 255 ? 4.506 7.153 -22.714 1.00 88.44 255 GLU A C 1
ATOM 2024 O O . GLU A 1 255 ? 5.424 7.933 -22.957 1.00 88.44 255 GLU A O 1
ATOM 2029 N N . GLU A 1 256 ? 3.393 7.566 -22.100 1.00 91.50 256 GLU A N 1
ATOM 2030 C CA . GLU A 1 256 ? 3.207 8.945 -21.654 1.00 91.50 256 GLU A CA 1
ATOM 2031 C C . GLU A 1 256 ? 3.894 9.171 -20.301 1.00 91.50 256 GLU A C 1
ATOM 2033 O O . GLU A 1 256 ? 3.640 8.439 -19.345 1.00 91.50 256 GLU A O 1
ATOM 2038 N N . GLN A 1 257 ? 4.698 10.234 -20.182 1.00 90.31 257 GLN A N 1
ATOM 2039 C CA . GLN A 1 257 ? 5.463 10.519 -18.961 1.00 90.31 257 GLN A CA 1
ATOM 2040 C C . GLN A 1 257 ? 4.580 10.694 -17.717 1.00 90.31 257 GLN A C 1
ATOM 2042 O O . GLN A 1 257 ? 4.927 10.206 -16.647 1.00 90.31 257 GLN A O 1
ATOM 2047 N N . SER A 1 258 ? 3.432 11.366 -17.853 1.00 90.00 258 SER A N 1
ATOM 2048 C CA . SER A 1 258 ? 2.473 11.544 -16.751 1.00 90.00 258 SER A CA 1
ATOM 2049 C C . SER A 1 258 ? 1.981 10.190 -16.225 1.00 90.00 258 SER A C 1
ATOM 2051 O O . SER A 1 258 ? 1.948 9.942 -15.027 1.00 90.00 258 SER A O 1
ATOM 2053 N N . THR A 1 259 ? 1.689 9.268 -17.141 1.00 92.38 259 THR A N 1
ATOM 2054 C CA . THR A 1 259 ? 1.199 7.928 -16.823 1.00 92.38 259 THR A CA 1
ATOM 2055 C C . THR A 1 259 ? 2.302 7.053 -16.245 1.00 92.38 259 THR A C 1
ATOM 2057 O O . THR A 1 259 ? 2.030 6.261 -15.351 1.00 92.38 259 THR A O 1
ATOM 2060 N N . ALA A 1 260 ? 3.542 7.205 -16.712 1.00 90.56 260 ALA A N 1
ATOM 2061 C CA . ALA A 1 260 ? 4.688 6.506 -16.144 1.00 90.56 260 ALA A CA 1
ATOM 2062 C C . ALA A 1 260 ? 4.917 6.894 -14.675 1.00 90.56 260 ALA A C 1
ATOM 2064 O O . ALA A 1 260 ? 5.096 6.007 -13.847 1.00 90.56 260 ALA A O 1
ATOM 2065 N N . VAL A 1 261 ? 4.828 8.189 -14.341 1.00 91.88 261 VAL A N 1
ATOM 2066 C CA . VAL A 1 261 ? 4.902 8.670 -12.948 1.00 91.88 261 VAL A CA 1
ATOM 2067 C C . VAL A 1 261 ? 3.736 8.123 -12.125 1.00 91.88 261 VAL A C 1
ATOM 2069 O O . VAL A 1 261 ? 3.954 7.544 -11.070 1.00 91.88 261 VAL A O 1
ATOM 2072 N N . CYS A 1 262 ? 2.511 8.200 -12.649 1.00 91.94 262 CYS A N 1
ATOM 2073 C CA . CYS A 1 262 ? 1.325 7.642 -11.997 1.00 91.94 262 CYS A CA 1
ATOM 2074 C C . CYS A 1 262 ? 1.477 6.143 -11.668 1.00 91.94 262 CYS A C 1
ATOM 2076 O O . CYS A 1 262 ? 1.061 5.684 -10.607 1.00 91.94 262 CYS A O 1
ATOM 2078 N N . ILE A 1 263 ? 2.074 5.365 -12.574 1.00 93.00 263 ILE A N 1
ATOM 2079 C CA . ILE A 1 263 ? 2.329 3.936 -12.365 1.00 93.00 263 ILE A CA 1
ATOM 2080 C C . ILE A 1 263 ? 3.471 3.700 -11.382 1.00 93.00 263 ILE A C 1
ATOM 2082 O O . ILE A 1 263 ? 3.350 2.791 -10.569 1.00 93.00 263 ILE A O 1
ATOM 2086 N N . ALA A 1 264 ? 4.535 4.502 -11.429 1.00 91.69 264 ALA A N 1
ATOM 2087 C CA . ALA A 1 264 ? 5.622 4.428 -10.457 1.00 91.69 264 ALA A CA 1
ATOM 2088 C C . ALA A 1 264 ? 5.099 4.663 -9.032 1.00 91.69 264 ALA A C 1
ATOM 2090 O O . ALA A 1 264 ? 5.321 3.820 -8.170 1.00 91.69 264 ALA A O 1
ATOM 2091 N N . ASP A 1 265 ? 4.274 5.698 -8.828 1.00 93.62 265 ASP A N 1
ATOM 2092 C CA . ASP A 1 265 ? 3.630 5.969 -7.536 1.00 93.62 265 ASP A CA 1
ATOM 2093 C C . ASP A 1 265 ? 2.858 4.730 -7.029 1.00 93.62 265 ASP A C 1
ATOM 2095 O O . ASP A 1 265 ? 2.971 4.350 -5.865 1.00 93.62 265 ASP A O 1
ATOM 2099 N N . LEU A 1 266 ? 2.124 4.034 -7.909 1.00 92.88 266 LEU A N 1
ATOM 2100 C CA . LEU A 1 266 ? 1.387 2.810 -7.556 1.00 92.88 266 LEU A CA 1
ATOM 2101 C C . LEU A 1 266 ? 2.300 1.606 -7.264 1.00 92.88 266 LEU A C 1
ATOM 2103 O O . LEU A 1 266 ? 1.970 0.785 -6.405 1.00 92.88 266 LEU A O 1
ATOM 2107 N N . VAL A 1 267 ? 3.428 1.477 -7.964 1.00 92.50 267 VAL A N 1
ATOM 2108 C CA . VAL A 1 267 ? 4.446 0.433 -7.728 1.00 92.50 267 VAL A CA 1
ATOM 2109 C C . VAL A 1 267 ? 5.185 0.658 -6.407 1.00 92.50 267 VAL A C 1
ATOM 2111 O O . VAL A 1 267 ? 5.549 -0.312 -5.741 1.00 92.50 267 VAL A O 1
ATOM 2114 N N . ASP A 1 268 ? 5.332 1.910 -5.990 1.00 91.88 268 ASP A N 1
ATOM 2115 C CA . ASP A 1 268 ? 5.985 2.280 -4.732 1.00 91.88 268 ASP A CA 1
ATOM 2116 C C . ASP A 1 268 ? 5.013 2.282 -3.539 1.00 91.88 268 ASP A C 1
ATOM 2118 O O . ASP A 1 268 ? 5.433 2.403 -2.389 1.00 91.88 268 ASP A O 1
ATOM 2122 N N . GLY A 1 269 ? 3.710 2.116 -3.793 1.00 92.38 269 GLY A N 1
ATOM 2123 C CA . GLY A 1 269 ? 2.681 2.072 -2.753 1.00 92.38 269 GLY A CA 1
ATOM 2124 C C . GLY A 1 269 ? 2.222 3.451 -2.281 1.00 92.38 269 GLY A C 1
ATOM 2125 O O . GLY A 1 269 ? 1.764 3.594 -1.151 1.00 92.38 269 GLY A O 1
ATOM 2126 N N . TYR A 1 270 ? 2.311 4.461 -3.146 1.00 93.06 270 TYR A N 1
ATOM 2127 C CA . TYR A 1 270 ? 1.801 5.810 -2.921 1.00 93.06 270 TYR A CA 1
ATOM 2128 C C . TYR A 1 270 ? 0.554 6.100 -3.766 1.00 93.06 270 TYR A C 1
ATOM 2130 O O . TYR A 1 270 ? 0.319 5.521 -4.828 1.00 93.06 270 TYR A O 1
ATOM 2138 N N . PHE A 1 271 ? -0.273 7.040 -3.296 1.00 92.50 271 PHE A N 1
ATOM 2139 C CA . PHE A 1 271 ? -1.350 7.582 -4.120 1.00 92.50 271 PHE A CA 1
ATOM 2140 C C . PHE A 1 271 ? -0.769 8.486 -5.211 1.00 92.50 271 PHE A C 1
ATOM 2142 O O . PHE A 1 271 ? -0.065 9.441 -4.858 1.00 92.50 271 PHE A O 1
ATOM 2149 N N . PRO A 1 272 ? -1.137 8.268 -6.491 1.00 92.75 272 PRO A N 1
ATOM 2150 C CA . PRO A 1 272 ? -0.700 9.110 -7.590 1.00 92.75 272 PRO A CA 1
ATOM 2151 C C . PRO A 1 272 ? -0.910 10.590 -7.304 1.00 92.75 272 PRO A C 1
ATOM 2153 O O . PRO A 1 272 ? -1.985 11.005 -6.845 1.00 92.75 272 PRO A O 1
ATOM 2156 N N . THR A 1 273 ? 0.109 11.394 -7.589 1.00 89.62 273 THR A N 1
ATOM 2157 C CA . THR A 1 273 ? 0.085 12.841 -7.322 1.00 89.62 273 THR A CA 1
ATOM 2158 C C . THR A 1 273 ? -1.115 13.554 -7.963 1.00 89.62 273 THR A C 1
ATOM 2160 O O . THR A 1 273 ? -1.651 14.510 -7.391 1.00 89.62 273 THR A O 1
ATOM 2163 N N . GLU A 1 274 ? -1.642 13.051 -9.087 1.00 89.81 274 GLU A N 1
ATOM 2164 C CA . GLU A 1 274 ? -2.826 13.615 -9.746 1.00 89.81 274 GLU A CA 1
ATOM 2165 C C . GLU A 1 274 ? -4.105 13.503 -8.905 1.00 89.81 274 GLU A C 1
ATOM 2167 O O . GLU A 1 274 ? -5.051 14.282 -9.083 1.00 89.81 274 GLU A O 1
ATOM 2172 N N . LEU A 1 275 ? -4.161 12.530 -7.995 1.00 88.19 275 LEU A N 1
ATOM 2173 C CA . LEU A 1 275 ? -5.305 12.305 -7.119 1.00 88.19 275 LEU A CA 1
ATOM 2174 C C . LEU A 1 275 ? -5.227 13.137 -5.848 1.00 88.19 275 LEU A C 1
ATOM 2176 O O . LEU A 1 275 ? -6.272 13.551 -5.353 1.00 88.19 275 LEU A O 1
ATOM 2180 N N . GLN A 1 276 ? -4.024 13.461 -5.376 1.00 88.00 276 GLN A N 1
ATOM 2181 C CA . GLN A 1 276 ? -3.812 14.169 -4.109 1.00 88.00 276 GLN A CA 1
ATOM 2182 C C . GLN A 1 276 ? -4.479 15.551 -4.087 1.00 88.00 276 GLN A C 1
ATOM 2184 O O . GLN A 1 276 ? -5.059 15.950 -3.081 1.00 88.00 276 GLN A O 1
ATOM 2189 N N . THR A 1 277 ? -4.496 16.261 -5.223 1.00 86.56 277 THR A N 1
ATOM 2190 C CA . THR A 1 277 ? -5.169 17.574 -5.318 1.00 86.56 277 THR A CA 1
ATOM 2191 C C . THR A 1 277 ? -6.682 17.469 -5.072 1.00 86.56 277 THR A C 1
ATOM 2193 O O . THR A 1 277 ? -7.303 18.414 -4.587 1.00 86.56 277 THR A O 1
ATOM 2196 N N . ARG A 1 278 ? -7.297 16.330 -5.423 1.00 85.75 278 ARG A N 1
ATOM 2197 C CA . ARG A 1 278 ? -8.743 16.094 -5.262 1.00 85.75 278 ARG A CA 1
ATOM 2198 C C . ARG A 1 278 ? -9.092 15.310 -3.999 1.00 85.75 278 ARG A C 1
ATOM 2200 O O . ARG A 1 278 ? -10.173 15.517 -3.455 1.00 85.75 278 ARG A O 1
ATOM 2207 N N . TYR A 1 279 ? -8.193 14.443 -3.553 1.00 87.25 279 TYR A N 1
ATOM 2208 C CA . TYR A 1 279 ? -8.364 13.523 -2.437 1.00 87.25 279 TYR A CA 1
ATOM 2209 C C . TYR A 1 279 ? -7.122 13.594 -1.535 1.00 87.25 279 TYR A C 1
ATOM 2211 O O . TYR A 1 279 ? -6.261 12.718 -1.611 1.00 87.25 279 TYR A O 1
ATOM 2219 N N . PRO A 1 280 ? -6.997 14.645 -0.702 1.00 85.94 280 PRO A N 1
ATOM 2220 C CA . PRO A 1 280 ? -5.834 14.817 0.170 1.00 85.94 280 PRO A CA 1
ATOM 2221 C C . PRO A 1 280 ? -5.719 13.710 1.227 1.00 85.94 280 PRO A C 1
ATOM 2223 O O . PRO A 1 280 ? -4.614 13.348 1.611 1.00 85.94 280 PRO A O 1
ATOM 2226 N N . ASP A 1 281 ? -6.850 13.138 1.647 1.00 83.44 281 ASP A N 1
ATOM 2227 C CA . ASP A 1 281 ? -6.917 12.079 2.662 1.00 83.44 281 ASP A CA 1
ATOM 2228 C C . ASP A 1 281 ? -6.809 10.658 2.061 1.00 83.44 281 ASP A C 1
ATOM 2230 O O . ASP A 1 281 ? -7.012 9.670 2.762 1.00 83.44 281 ASP A O 1
ATOM 2234 N N . GLY A 1 282 ? -6.517 10.543 0.758 1.00 85.12 282 GLY A N 1
ATOM 2235 C CA . GLY A 1 282 ? -6.510 9.274 0.026 1.00 85.12 282 GLY A CA 1
ATOM 2236 C C . GLY A 1 282 ? -7.885 8.868 -0.514 1.00 85.12 282 GLY A C 1
ATOM 2237 O O . GLY A 1 282 ? -8.921 9.452 -0.183 1.00 85.12 282 GLY A O 1
ATOM 2238 N N . VAL A 1 283 ? -7.902 7.884 -1.418 1.00 89.38 283 VAL A N 1
ATOM 2239 C CA . VAL A 1 283 ? -9.141 7.405 -2.045 1.00 89.38 283 VAL A CA 1
ATOM 2240 C C . VAL A 1 283 ? -9.058 5.912 -2.361 1.00 89.38 283 VAL A C 1
ATOM 2242 O O . VAL A 1 283 ? -8.057 5.475 -2.920 1.00 89.38 283 VAL A O 1
ATOM 2245 N N . PRO A 1 284 ? -10.087 5.106 -2.053 1.00 91.62 284 PRO A N 1
ATOM 2246 C CA . PRO A 1 284 ? -10.062 3.695 -2.413 1.00 91.62 284 PRO A CA 1
ATOM 2247 C C . PRO A 1 284 ? -10.153 3.507 -3.932 1.00 91.62 284 PRO A C 1
ATOM 2249 O O . PRO A 1 284 ? -10.917 4.188 -4.621 1.00 91.62 284 PRO A O 1
ATOM 2252 N N . PHE A 1 285 ? -9.417 2.535 -4.454 1.00 92.38 285 PHE A N 1
ATOM 2253 C CA . PHE A 1 285 ? -9.429 2.121 -5.848 1.00 92.38 285 PHE A CA 1
ATOM 2254 C C . PHE A 1 285 ? -10.280 0.873 -6.067 1.00 92.38 285 PHE A C 1
ATOM 2256 O O . PHE A 1 285 ? -10.192 -0.120 -5.346 1.00 92.38 285 PHE A O 1
ATOM 2263 N N . LYS A 1 286 ? -11.038 0.878 -7.161 1.00 92.62 286 LYS A N 1
ATOM 2264 C CA . LYS A 1 286 ? -11.681 -0.304 -7.727 1.00 92.62 286 LYS A CA 1
ATOM 2265 C C . LYS A 1 286 ? -10.918 -0.730 -8.976 1.00 92.62 286 LYS A C 1
ATOM 2267 O O . LYS A 1 286 ? -11.136 -0.176 -10.056 1.00 92.62 286 LYS A O 1
ATOM 2272 N N . VAL A 1 287 ? -10.033 -1.713 -8.819 1.00 93.62 287 VAL A N 1
ATOM 2273 C CA . VAL A 1 287 ? -9.150 -2.166 -9.901 1.00 93.62 287 VAL A CA 1
ATOM 2274 C C . VAL A 1 287 ? -9.792 -3.268 -10.736 1.00 93.62 287 VAL A C 1
ATOM 2276 O O . VAL A 1 287 ? -10.356 -4.223 -10.204 1.00 93.62 287 VAL A O 1
ATOM 2279 N N . VAL A 1 288 ? -9.675 -3.152 -12.056 1.00 94.06 288 VAL A N 1
ATOM 2280 C CA . VAL A 1 288 ? -10.014 -4.198 -13.023 1.00 94.06 288 VAL A CA 1
ATOM 2281 C C . VAL A 1 288 ? -8.744 -4.592 -13.769 1.00 94.06 288 VAL A C 1
ATOM 2283 O O . VAL A 1 288 ? -8.209 -3.804 -14.550 1.00 94.06 288 VAL A O 1
ATOM 2286 N N . ASP A 1 289 ? -8.280 -5.818 -13.543 1.00 93.38 289 ASP A N 1
ATOM 2287 C CA . ASP A 1 289 ? -7.112 -6.367 -14.231 1.00 93.38 289 ASP A CA 1
ATOM 2288 C C . ASP A 1 289 ? -7.489 -6.870 -15.634 1.00 93.38 289 ASP A C 1
ATOM 2290 O O . ASP A 1 289 ? -8.335 -7.754 -15.803 1.00 93.38 289 ASP A O 1
ATOM 2294 N N . LYS A 1 290 ? -6.861 -6.279 -16.652 1.00 92.12 290 LYS A N 1
ATOM 2295 C CA . LYS A 1 290 ? -6.915 -6.689 -18.058 1.00 92.12 290 LYS A CA 1
ATOM 2296 C C . LYS A 1 290 ? -5.513 -6.706 -18.677 1.00 92.12 290 LYS A C 1
ATOM 2298 O O . LYS A 1 290 ? -5.358 -6.381 -19.852 1.00 92.12 290 LYS A O 1
ATOM 2303 N N . ARG A 1 291 ? -4.494 -7.138 -17.927 1.00 88.81 291 ARG A N 1
ATOM 2304 C CA . ARG A 1 291 ? -3.082 -7.189 -18.367 1.00 88.81 291 ARG A CA 1
ATOM 2305 C C . ARG A 1 291 ? -2.805 -7.988 -19.646 1.00 88.81 291 ARG A C 1
ATOM 2307 O O . ARG A 1 291 ? -1.780 -7.787 -20.283 1.00 88.81 291 ARG A O 1
ATOM 2314 N N . LEU A 1 292 ? -3.708 -8.890 -20.034 1.00 86.31 292 LEU A N 1
ATOM 2315 C CA . LEU A 1 292 ? -3.609 -9.682 -21.271 1.00 86.31 292 LEU A CA 1
ATOM 2316 C C . LEU A 1 292 ? -4.322 -9.036 -22.469 1.00 86.31 292 LEU A C 1
ATOM 2318 O O . LEU A 1 292 ? -4.326 -9.597 -23.562 1.00 86.31 292 LEU A O 1
ATOM 2322 N N . VAL A 1 293 ? -4.977 -7.893 -22.262 1.00 89.75 293 VAL A N 1
ATOM 2323 C CA . VAL A 1 293 ? -5.753 -7.193 -23.283 1.00 89.75 293 VAL A CA 1
ATOM 2324 C C . VAL A 1 293 ? -5.045 -5.891 -23.625 1.00 89.75 293 VAL A C 1
ATOM 2326 O O . VAL A 1 293 ? -4.758 -5.069 -22.755 1.00 89.75 293 VAL A O 1
ATOM 2329 N N . ILE A 1 294 ? -4.810 -5.683 -24.916 1.00 87.19 294 ILE A N 1
ATOM 2330 C CA . ILE A 1 294 ? -4.378 -4.396 -25.453 1.00 87.19 294 ILE A CA 1
ATOM 2331 C C . ILE A 1 294 ? -5.631 -3.542 -25.642 1.00 87.19 294 ILE A C 1
ATOM 2333 O O . ILE A 1 294 ? -6.601 -3.970 -26.270 1.00 87.19 294 ILE A O 1
ATOM 2337 N N . PHE A 1 295 ? -5.635 -2.336 -25.080 1.00 85.31 295 PHE A N 1
ATOM 2338 C CA . PHE A 1 295 ? -6.710 -1.388 -25.310 1.00 85.31 295 PHE A CA 1
ATOM 2339 C C . PHE A 1 295 ? -6.602 -0.829 -26.725 1.00 85.31 295 PHE A C 1
ATOM 2341 O O . PHE A 1 295 ? -5.711 -0.036 -27.036 1.00 85.31 295 PHE A O 1
ATOM 2348 N N . GLU A 1 296 ? -7.550 -1.214 -27.569 1.00 82.31 296 GLU A N 1
ATOM 2349 C CA . GLU A 1 296 ? -7.775 -0.581 -28.857 1.00 82.31 296 GLU A CA 1
ATOM 2350 C C . GLU A 1 296 ? -8.920 0.414 -28.704 1.00 82.31 296 GLU A C 1
ATOM 2352 O O . GLU A 1 296 ? -10.062 0.040 -28.417 1.00 82.31 296 GLU A O 1
ATOM 2357 N N . GLN A 1 297 ? -8.625 1.702 -28.892 1.00 74.00 297 GLN A N 1
ATOM 2358 C CA . GLN A 1 297 ? -9.672 2.712 -28.937 1.00 74.00 297 GLN A CA 1
ATOM 2359 C C . GLN A 1 297 ? -10.621 2.339 -30.076 1.00 74.00 297 GLN A C 1
ATOM 2361 O O . GLN A 1 297 ? -10.215 2.331 -31.242 1.00 74.00 297 GLN A O 1
ATOM 2366 N N . GLN A 1 298 ? -11.868 1.995 -29.738 1.00 65.19 298 GLN A N 1
ATOM 2367 C CA . GLN A 1 298 ? -12.864 1.646 -30.742 1.00 65.19 298 GLN A CA 1
ATOM 2368 C C . GLN A 1 298 ? -12.979 2.817 -31.713 1.00 65.19 298 GLN A C 1
ATOM 2370 O O . GLN A 1 298 ? -13.522 3.874 -31.385 1.00 65.19 298 GLN A O 1
ATOM 2375 N N . LYS A 1 299 ? -12.442 2.635 -32.924 1.00 62.72 299 LYS A N 1
ATOM 2376 C CA . LYS A 1 299 ? -12.742 3.529 -34.037 1.00 62.72 299 LYS A CA 1
ATOM 2377 C C . LYS A 1 299 ? -14.260 3.514 -34.158 1.00 62.72 299 LYS A C 1
ATOM 2379 O O . LYS A 1 299 ? -14.816 2.411 -34.146 1.00 62.72 299 LYS A O 1
ATOM 2384 N N . PRO A 1 300 ? -14.930 4.677 -34.250 1.00 62.78 300 PRO A N 1
ATOM 2385 C CA . PRO A 1 300 ? -16.369 4.694 -34.436 1.00 62.78 300 PRO A CA 1
ATOM 2386 C C . PRO A 1 300 ? -16.656 3.780 -35.621 1.00 62.78 300 PRO A C 1
ATOM 2388 O O . PRO A 1 300 ? -16.142 4.004 -36.724 1.00 62.78 300 PRO A O 1
ATOM 2391 N N . THR A 1 301 ? -17.376 2.687 -35.362 1.00 62.22 301 THR A N 1
ATOM 2392 C CA . THR A 1 301 ? -17.860 1.809 -36.420 1.00 62.22 301 THR A CA 1
ATOM 2393 C C . THR A 1 301 ? -18.504 2.736 -37.432 1.00 62.22 301 THR A C 1
ATOM 2395 O O . THR A 1 301 ? -19.268 3.614 -37.034 1.00 62.22 301 THR A O 1
ATOM 2398 N N . LYS A 1 302 ? -18.095 2.662 -38.708 1.00 63.97 302 LYS A N 1
ATOM 2399 C CA . LYS A 1 302 ? -18.635 3.537 -39.757 1.00 63.97 302 LYS A CA 1
ATOM 2400 C C . LYS A 1 302 ? -20.156 3.484 -39.652 1.00 63.97 302 LYS A C 1
ATOM 2402 O O . LYS A 1 302 ? -20.763 2.491 -40.051 1.00 63.97 302 LYS A O 1
ATOM 2407 N N . VAL A 1 303 ? -20.748 4.516 -39.055 1.00 70.50 303 VAL A N 1
ATOM 2408 C CA . VAL A 1 303 ? -22.191 4.633 -38.920 1.00 70.50 303 VAL A CA 1
ATOM 2409 C C . VAL A 1 303 ? -22.679 4.727 -40.352 1.00 70.50 303 VAL A C 1
ATOM 2411 O O . VAL A 1 303 ? -22.262 5.632 -41.067 1.00 70.50 303 VAL A O 1
ATOM 2414 N N . PHE A 1 304 ? -23.419 3.698 -40.769 1.00 67.69 304 PHE A N 1
ATOM 2415 C CA . PHE A 1 304 ? -24.046 3.509 -42.075 1.00 67.69 304 PHE A CA 1
ATOM 2416 C C . PHE A 1 304 ? -23.709 4.599 -43.112 1.00 67.69 304 PHE A C 1
ATOM 2418 O O . PHE A 1 304 ? -24.351 5.642 -43.172 1.00 67.69 304 PHE A O 1
ATOM 2425 N N . THR A 1 305 ? -22.711 4.350 -43.961 1.00 69.19 305 THR A N 1
ATOM 2426 C CA . THR A 1 305 ? -22.312 5.268 -45.048 1.00 69.19 305 THR A CA 1
ATOM 2427 C C . THR A 1 305 ? -23.245 5.213 -46.266 1.00 69.19 305 THR A C 1
ATOM 2429 O O . THR A 1 305 ? -22.922 5.767 -47.316 1.00 69.19 305 THR A O 1
ATOM 2432 N N . GLY A 1 306 ? -24.364 4.489 -46.173 1.00 77.25 306 GLY A N 1
ATOM 2433 C CA . GLY A 1 306 ? -25.318 4.361 -47.268 1.00 77.25 306 GLY A CA 1
ATOM 2434 C C . GLY A 1 306 ? -26.167 5.629 -47.421 1.00 77.25 306 GLY A C 1
ATOM 2435 O O . GLY A 1 306 ? -26.492 6.267 -46.418 1.00 77.25 306 GLY A O 1
ATOM 2436 N N . PRO A 1 307 ? -26.566 6.009 -48.648 1.00 74.00 307 PRO A N 1
ATOM 2437 C CA . PRO A 1 307 ? -27.551 7.066 -48.836 1.00 74.00 307 PRO A CA 1
ATOM 2438 C C . PRO A 1 307 ? -28.878 6.602 -48.219 1.00 74.00 307 PRO A C 1
ATOM 2440 O O . PRO A 1 307 ? -29.548 5.722 -48.755 1.00 74.00 307 PRO A O 1
ATOM 2443 N N . GLY A 1 308 ? -29.245 7.141 -47.056 1.00 73.44 308 GLY A N 1
ATOM 2444 C CA . GLY A 1 308 ? -30.536 6.843 -46.439 1.00 73.44 308 GLY A CA 1
ATOM 2445 C C . GLY A 1 308 ? -31.681 7.294 -47.350 1.00 73.44 308 GLY A C 1
ATOM 2446 O O . GLY A 1 308 ? -31.691 8.435 -47.809 1.00 73.44 308 GLY A O 1
ATOM 2447 N N . GLN A 1 309 ? -32.647 6.414 -47.623 1.00 77.44 309 GLN A N 1
ATOM 2448 C CA . GLN A 1 309 ? -33.894 6.789 -48.292 1.00 77.44 309 GLN A CA 1
ATOM 2449 C C . GLN A 1 309 ? -34.883 7.322 -47.255 1.00 77.44 309 GLN A C 1
ATOM 2451 O O . GLN A 1 309 ? -35.251 6.625 -46.310 1.00 77.44 309 GLN A O 1
ATOM 2456 N N . SER A 1 310 ? -35.325 8.564 -47.431 1.00 72.25 310 SER A N 1
ATOM 2457 C CA . SER A 1 310 ? -36.399 9.137 -46.628 1.00 72.25 310 SER A CA 1
ATOM 2458 C C . SER A 1 310 ? -37.741 8.527 -47.042 1.00 72.25 310 SER A C 1
ATOM 2460 O O . SER A 1 310 ? -38.194 8.680 -48.175 1.00 72.25 310 SER A O 1
ATOM 2462 N N . VAL A 1 311 ? -38.420 7.852 -46.112 1.00 65.31 311 VAL A N 1
ATOM 2463 C CA . VAL A 1 311 ? -39.815 7.429 -46.302 1.00 65.31 311 VAL A CA 1
ATOM 2464 C C . VAL A 1 311 ? -40.712 8.616 -45.946 1.00 65.31 311 VAL A C 1
ATOM 2466 O O . VAL A 1 311 ? -41.168 8.768 -44.817 1.00 65.31 311 VAL A O 1
ATOM 2469 N N . GLY A 1 312 ? -40.883 9.527 -46.904 1.00 55.12 312 GLY A N 1
ATOM 2470 C CA . GLY A 1 312 ? -41.717 10.717 -46.761 1.00 55.12 312 GLY A CA 1
ATOM 2471 C C . GLY A 1 312 ? -43.164 10.459 -47.172 1.00 55.12 312 GLY A C 1
ATOM 2472 O O . GLY A 1 312 ? -43.480 10.433 -48.361 1.00 55.12 312 GLY A O 1
ATOM 2473 N N . GLY A 1 313 ? -44.058 10.341 -46.187 1.00 56.03 313 GLY A N 1
ATOM 2474 C CA . GLY A 1 313 ? -45.473 10.651 -46.379 1.00 56.03 313 GLY A CA 1
ATOM 2475 C C . GLY A 1 313 ? -45.625 12.141 -46.695 1.00 56.03 313 GLY A C 1
ATOM 2476 O O . GLY A 1 313 ? -45.039 12.990 -46.023 1.00 56.03 313 GLY A O 1
ATOM 2477 N N . ARG A 1 314 ? -46.369 12.464 -47.757 1.00 48.22 314 ARG A N 1
ATOM 2478 C CA . ARG A 1 314 ? -46.616 13.844 -48.193 1.00 48.22 314 ARG A CA 1
ATOM 2479 C C . ARG A 1 314 ? -47.376 14.607 -47.107 1.00 48.22 314 ARG A C 1
ATOM 2481 O O . ARG A 1 314 ? -48.538 14.303 -46.864 1.00 48.22 314 ARG A O 1
ATOM 2488 N N . PHE A 1 315 ? -46.769 15.655 -46.563 1.00 52.47 315 PHE A N 1
ATOM 2489 C CA . PHE A 1 315 ? -47.509 16.768 -45.973 1.00 52.47 315 PHE A CA 1
ATOM 2490 C C . PHE A 1 315 ? -47.085 18.073 -46.662 1.00 52.47 315 PHE A C 1
ATOM 2492 O O . PHE A 1 315 ? -45.888 18.286 -46.875 1.00 52.47 315 PHE A O 1
ATOM 2499 N N . PRO A 1 316 ? -48.043 18.913 -47.094 1.00 51.28 316 PRO A N 1
ATOM 2500 C CA . PRO A 1 316 ? -47.755 20.083 -47.909 1.00 51.28 316 PRO A CA 1
ATOM 2501 C C . PRO A 1 316 ? -47.102 21.211 -47.096 1.00 51.28 316 PRO A C 1
ATOM 2503 O O . PRO A 1 316 ? -47.677 21.733 -46.149 1.00 51.28 316 PRO A O 1
ATOM 2506 N N . THR A 1 317 ? -45.881 21.547 -47.521 1.00 49.78 317 THR A N 1
ATOM 2507 C CA . THR A 1 317 ? -45.220 22.866 -47.571 1.00 49.78 317 THR A CA 1
ATOM 2508 C C . THR A 1 317 ? -45.584 23.939 -46.536 1.00 49.78 317 THR A C 1
ATOM 2510 O O . THR A 1 317 ? -46.642 24.554 -46.630 1.00 49.78 317 THR A O 1
ATOM 2513 N N . LEU A 1 318 ? -44.592 24.329 -45.725 1.00 38.06 318 LEU A N 1
ATOM 2514 C CA . LEU A 1 318 ? -44.374 25.713 -45.277 1.00 38.06 318 LEU A CA 1
ATOM 2515 C C . LEU A 1 318 ? -42.861 26.044 -45.305 1.00 38.06 318 LEU A C 1
ATOM 2517 O O . LEU A 1 318 ? -42.043 25.123 -45.276 1.00 38.06 318 LEU A O 1
ATOM 2521 N N . PRO A 1 319 ? -42.482 27.326 -45.481 1.00 45.53 319 PRO A N 1
ATOM 2522 C CA . PRO A 1 319 ? -41.290 27.709 -46.229 1.00 45.53 319 PRO A CA 1
ATOM 2523 C C . PRO A 1 319 ? -39.975 27.630 -45.446 1.00 45.53 319 PRO A C 1
ATOM 2525 O O . PRO A 1 319 ? -39.878 27.928 -44.259 1.00 45.53 319 PRO A O 1
ATOM 2528 N N . THR A 1 320 ? -38.948 27.276 -46.212 1.00 45.19 320 THR A N 1
ATOM 2529 C CA . THR A 1 320 ? -37.512 27.294 -45.936 1.00 45.19 320 THR A CA 1
ATOM 2530 C C . THR A 1 320 ? -37.018 28.619 -45.353 1.00 45.19 320 THR A C 1
ATOM 2532 O O . THR A 1 320 ? -37.084 29.650 -46.019 1.00 45.19 320 THR A O 1
ATOM 2535 N N . TYR A 1 321 ? -36.379 28.557 -44.182 1.00 39.88 321 TYR A N 1
ATOM 2536 C CA . TYR A 1 321 ? -35.336 29.507 -43.795 1.00 39.88 321 TYR A CA 1
ATOM 2537 C C . TYR A 1 321 ? -33.975 28.829 -43.944 1.00 39.88 321 TYR A C 1
ATOM 2539 O O . TYR A 1 321 ? -33.611 27.915 -43.207 1.00 39.88 321 TYR A O 1
ATOM 2547 N N . SER A 1 322 ? -33.238 29.282 -44.953 1.00 45.59 322 SER A N 1
ATOM 2548 C CA . SER A 1 322 ? -31.847 28.941 -45.217 1.00 45.59 322 SER A CA 1
ATOM 2549 C C . SER A 1 322 ? -30.943 29.528 -44.131 1.00 45.59 322 SER A C 1
ATOM 2551 O O . SER A 1 322 ? -30.799 30.750 -44.044 1.00 45.59 322 SER A O 1
ATOM 2553 N N . VAL A 1 323 ? -30.279 28.682 -43.344 1.00 39.78 323 VAL A N 1
ATOM 2554 C CA . VAL A 1 323 ? -29.141 29.118 -42.527 1.00 39.78 323 VAL A CA 1
ATOM 2555 C C . VAL A 1 323 ? -27.871 28.925 -43.349 1.00 39.78 323 VAL A C 1
ATOM 2557 O O . VAL A 1 323 ? -27.378 27.819 -43.548 1.00 39.78 323 VAL A O 1
ATOM 2560 N N . CYS A 1 324 ? -27.390 30.050 -43.872 1.00 36.28 324 CYS A N 1
ATOM 2561 C CA . CYS A 1 324 ? -26.148 30.211 -44.612 1.00 36.28 324 CYS A CA 1
ATOM 2562 C C . CYS A 1 324 ? -24.938 29.904 -43.711 1.00 36.28 324 CYS A C 1
ATOM 2564 O O . CYS A 1 324 ? -24.693 30.594 -42.718 1.00 36.28 324 CYS A O 1
ATOM 2566 N N . SER A 1 325 ? -24.166 28.877 -44.066 1.00 41.28 325 SER A N 1
ATOM 2567 C CA . SER A 1 325 ? -22.868 28.576 -43.466 1.00 41.28 325 SER A CA 1
ATOM 2568 C C . SER A 1 325 ? -21.839 29.625 -43.900 1.00 41.28 325 SER A C 1
ATOM 2570 O O . SER A 1 325 ? -21.385 29.630 -45.044 1.00 41.28 325 SER A O 1
ATOM 2572 N N . LYS A 1 326 ? -21.447 30.517 -42.984 1.00 39.47 326 LYS A N 1
ATOM 2573 C CA . LYS A 1 326 ? -20.337 31.457 -43.195 1.00 39.47 326 LYS A CA 1
ATOM 2574 C C . LYS A 1 326 ? -19.005 30.698 -43.255 1.00 39.47 326 LYS A C 1
ATOM 2576 O O . LYS A 1 326 ? -18.442 30.346 -42.221 1.00 39.47 326 LYS A O 1
ATOM 2581 N N . GLN A 1 327 ? -18.474 30.508 -44.461 1.00 39.94 327 GLN A N 1
ATOM 2582 C CA . GLN A 1 327 ? -17.053 30.242 -44.688 1.00 39.94 327 GLN A CA 1
ATOM 2583 C C . GLN A 1 327 ? -16.247 31.510 -44.368 1.00 39.94 327 GLN A C 1
ATOM 2585 O O . GLN A 1 327 ? -16.414 32.551 -45.003 1.00 39.94 327 GLN A O 1
ATOM 2590 N N . LYS A 1 328 ? -15.366 31.429 -43.366 1.00 39.50 328 LYS A N 1
ATOM 2591 C CA . LYS A 1 328 ? -14.323 32.432 -43.124 1.00 39.50 328 LYS A CA 1
ATOM 2592 C C . LYS A 1 328 ? -13.204 32.214 -44.145 1.00 39.50 328 LYS A C 1
ATOM 2594 O O . LYS A 1 328 ? -12.422 31.279 -44.006 1.00 39.50 328 LYS A O 1
ATOM 2599 N N . HIS A 1 329 ? -13.119 33.078 -45.152 1.00 38.59 329 HIS A N 1
ATOM 2600 C CA . HIS A 1 329 ? -11.920 33.197 -45.977 1.00 38.59 329 HIS A CA 1
ATOM 2601 C C . HIS A 1 329 ? -10.853 33.995 -45.217 1.00 38.59 329 HIS A C 1
ATOM 2603 O O . HIS A 1 329 ? -11.068 35.146 -44.840 1.00 38.59 329 HIS A O 1
ATOM 2609 N N . SER A 1 330 ? -9.713 33.347 -44.976 1.00 39.62 330 SER A N 1
ATOM 2610 C CA . SER A 1 330 ? -8.480 33.956 -44.478 1.00 39.62 330 SER A CA 1
ATOM 2611 C C . SER A 1 330 ? -7.776 34.670 -45.635 1.00 39.62 330 SER A C 1
ATOM 2613 O O . SER A 1 330 ? -7.328 34.031 -46.589 1.00 39.62 330 SER A O 1
ATOM 2615 N N . SER A 1 331 ? -7.723 36.000 -45.577 1.00 40.84 331 SER A N 1
ATOM 2616 C CA . SER A 1 331 ? -7.045 36.843 -46.562 1.00 40.84 331 SER A CA 1
ATOM 2617 C C . SER A 1 331 ? -5.537 36.867 -46.305 1.00 40.84 331 SER A C 1
ATOM 2619 O O . SER A 1 331 ? -5.068 37.493 -45.356 1.00 40.84 331 SER A O 1
ATOM 2621 N N . TYR A 1 332 ? -4.766 36.231 -47.189 1.00 3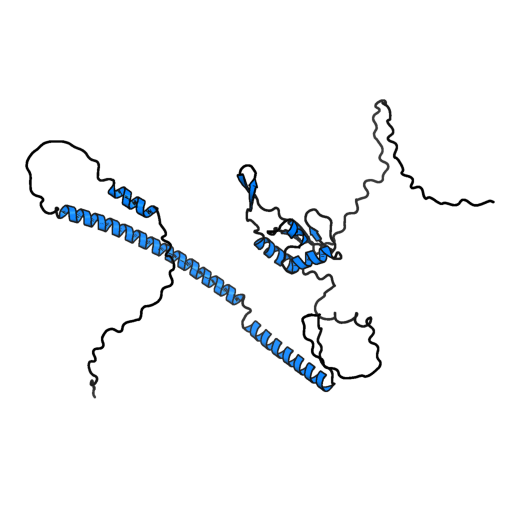8.25 332 TYR A N 1
ATOM 2622 C CA . TYR A 1 332 ? -3.319 36.422 -47.293 1.00 38.25 332 TYR A CA 1
ATOM 2623 C C . TYR A 1 332 ? -3.013 37.755 -47.989 1.00 38.25 332 TYR A C 1
ATOM 2625 O O . TYR A 1 332 ? -3.348 37.962 -49.154 1.00 38.25 332 TYR A O 1
ATOM 2633 N N . ASN A 1 333 ? -2.346 38.658 -47.272 1.00 39.94 333 ASN A N 1
ATOM 2634 C CA . ASN A 1 333 ? -1.928 39.968 -47.761 1.00 39.94 333 ASN A CA 1
ATOM 2635 C C . ASN A 1 333 ? -0.571 39.847 -48.489 1.00 39.94 333 ASN A C 1
ATOM 2637 O O . ASN A 1 333 ? 0.476 39.770 -47.849 1.00 39.94 333 ASN A O 1
ATOM 2641 N N . LYS A 1 334 ? -0.569 39.834 -49.830 1.00 44.25 334 LYS A N 1
ATOM 2642 C CA . LYS A 1 334 ? 0.639 40.045 -50.653 1.00 44.25 334 LYS A CA 1
ATOM 2643 C C . LYS A 1 334 ? 0.684 41.509 -51.092 1.00 44.25 334 LYS A C 1
ATOM 2645 O O . LYS A 1 334 ? -0.016 41.901 -52.020 1.00 44.25 334 LYS A O 1
ATOM 2650 N N . ARG A 1 335 ? 1.534 42.317 -50.450 1.00 42.78 335 ARG A N 1
ATOM 2651 C CA . ARG A 1 335 ? 1.920 43.636 -50.974 1.00 42.78 335 ARG A CA 1
ATOM 2652 C C . ARG A 1 335 ? 2.886 43.443 -52.140 1.00 42.78 335 ARG A C 1
ATOM 2654 O O . ARG A 1 335 ? 4.009 42.989 -51.950 1.00 42.78 335 ARG A O 1
ATOM 2661 N N . ARG A 1 336 ? 2.452 43.829 -53.336 1.00 41.28 336 ARG A N 1
ATOM 2662 C CA . ARG A 1 336 ? 3.322 44.154 -54.467 1.00 41.28 336 ARG A CA 1
ATOM 2663 C C . ARG A 1 336 ? 2.686 45.342 -55.177 1.00 41.28 336 ARG A C 1
ATOM 2665 O O . ARG A 1 336 ? 1.640 45.189 -55.795 1.00 41.28 336 ARG A O 1
ATOM 2672 N N . VAL A 1 337 ? 3.298 46.514 -55.061 1.00 49.94 337 VAL A N 1
ATOM 2673 C CA . VAL A 1 337 ? 3.023 47.639 -55.956 1.00 49.94 337 VAL A CA 1
ATOM 2674 C C . VAL A 1 337 ? 4.374 48.144 -56.433 1.00 49.94 337 VAL A C 1
ATOM 2676 O O . VAL A 1 337 ? 5.251 48.451 -55.630 1.00 49.94 337 VAL A O 1
ATOM 2679 N N . LEU A 1 338 ? 4.543 48.110 -57.748 1.00 48.34 338 LEU A N 1
ATOM 2680 C CA . LEU A 1 338 ? 5.678 48.634 -58.486 1.00 48.34 338 LEU A CA 1
ATOM 2681 C C . LEU A 1 338 ? 5.299 50.008 -59.061 1.00 48.34 338 LEU A C 1
ATOM 2683 O O . LEU A 1 338 ? 4.208 50.151 -59.605 1.00 48.34 338 LEU A O 1
ATOM 2687 N N . SER A 1 339 ? 6.293 50.899 -59.066 1.00 42.28 339 SER A N 1
ATOM 2688 C CA . SER A 1 339 ? 6.682 51.794 -60.172 1.00 42.28 339 SER A CA 1
ATOM 2689 C C . SER A 1 339 ? 6.247 53.269 -60.191 1.00 42.28 339 SER A C 1
ATOM 2691 O O . SER A 1 339 ? 5.093 53.614 -59.957 1.00 42.28 339 SER A O 1
ATOM 2693 N N . ALA A 1 340 ? 7.232 54.054 -60.660 1.00 45.62 340 ALA A N 1
ATOM 2694 C CA . ALA A 1 340 ? 7.247 55.423 -61.184 1.00 45.62 340 ALA A CA 1
ATOM 2695 C C . ALA A 1 340 ? 7.132 56.540 -60.131 1.00 45.62 340 ALA A C 1
ATOM 2697 O O . ALA A 1 340 ? 6.181 56.591 -59.363 1.00 45.62 340 ALA A O 1
ATOM 2698 N N . ARG A 1 341 ? 8.086 57.470 -60.047 1.00 42.22 341 ARG A N 1
ATOM 2699 C CA . ARG A 1 341 ? 8.697 58.235 -61.142 1.00 42.22 341 ARG A CA 1
ATOM 2700 C C . ARG A 1 341 ? 10.100 58.711 -60.792 1.00 42.22 341 ARG A C 1
ATOM 2702 O O . ARG A 1 341 ? 10.323 58.972 -59.590 1.00 42.22 341 ARG A O 1
#

Organism: Bugula neritina (NCBI:txid10212)

pLDDT: mean 70.55, std 22.13, range [33.06, 97.81]

InterPro domains:
  IPR012989 SEP domain [PF08059] (237-309)
  IPR012989 SEP domain [PS51399] (232-296)
  IPR036241 NSFL1 cofactor p47, SEP domain superfamily [G3DSA:3.30.420.210] (234-292)
  IPR036241 NSFL1 cofactor p47, SEP domain superfamily [SSF102848] (225-317)

Secondary structure (DSSP, 8-state):
--------------PPPPPP-------------HHHHHHHHHHHGGGS--------------PPPPHHHHHHHHHHHHHHHHHHHHHHHHHHHHHHHHHHHHHHHHHHHHHHHHHHS--HHHHHHHHHHHHHHHHHHHHHHHHHHHTT-----------------------------TTGGGS-S--SSS---TT---HHHHHHHHHHHHHHTTTTPPEEEEETTEEEEEPPPPEEEEEESSEEEETT---EETTSHHHHHHHHHHHHT---HHHHTT-TT---EEEEEETT-------------S-PPP-------------------------------

Radius of gyration: 45.66 Å; chains: 1; bounding box: 100×103×142 Å